Protein AF-A0A158PPC8-F1 (afdb_monomer_lite)

pLDDT: mean 80.68, std 22.58, range [24.94, 98.88]

Sequence (294 aa):
MIELVNRSTRTMQKLIIDDGMKRVILKPGRLKIYRTVKLKQLIFGVLSLVAIVFTLVNAVSLHILPSVKKYLLPNPQIGYFSSIPIVSFETSMARLTVVDIATRDLNNRTTISRRLMNADREEITISVVALIQPNDMTSEKLDTSKLKVDTSKLSAAVRTLVSPPFASASLSLNTQSTSNVLIIGLGGSQMNNFLHHFFPHMNITVIELEQTMHDIALKYFGLSEDSNQRVIVMDGLEYLKEAADRGEKFDAVYIDACPTAFPSSEETLCPIHGFLDDVTIANLLAVLRGTGRV

InterPro domains:
  IPR029063 S-adenosyl-L-methionine-dependent methyltransferase superfamily [G3DSA:3.40.50.150] (133-294)
  IPR029063 S-adenosyl-L-methionine-dependent methyltransferase superfamily [SSF53335] (176-266)

Foldseek 3Di:
DDDDDDDDDDDDDDDDDDDDDDDDDDDDDDPVVVVVVVVVVVVVVVVVVVVVVVVVVVVVVVPPDDPDPLQFFDDDDDDFKGKHWDDWDDDPAAIKTWMWMWGADPVRDIFIKIFIAGPVCRVGTQDIFGWDDDPDPHRVPDRPQPTHTPLLDDDPVLCVQQPPLPVLVLDDQPLADEWEEEEEACALVNNVSNCCVSNVRYQYEYEAQDPVRVVCSVNRSPDDDDRRHDYDHHDPLVCLVVCLVVQAEGSEYGFQCFGSHDDPPDDGDPPPCSCVDPVNVVSVVSRYDPSHDD

Organism: Anisakis simplex (NCBI:txid6269)

Secondary structure (DSSP, 8-state):
-----------------------------SHHHHHHHHHHHHHHHHHHHHHHHHHHHHHHHTS------TTPPP--SS-SEEEEEEEEEE-SS-EEEEEEEEEE-TTS-EEEEEEEEESS-TT-EEEEEEBPPPS---TTT--GGGPPB-TT---HHHHHHHHHHHHTTSS-S-TT--EEEEEE--TTSTTHHHHHHH-TTEEEEEEES-HHHHHHIIIII----SSSEEEEES-HHHHHHHHHHTT--EEEEEE----S---TTS---SS-GGGGSHHHHHHHHHHEEEEEE-

Structure (mmCIF, N/CA/C/O backbone):
data_AF-A0A158PPC8-F1
#
_entry.id   AF-A0A158PPC8-F1
#
loop_
_atom_site.group_PDB
_atom_site.id
_atom_site.type_symbol
_atom_site.label_atom_id
_atom_site.label_alt_id
_atom_site.label_comp_id
_atom_site.label_asym_id
_atom_site.label_entity_id
_atom_site.label_seq_id
_atom_site.pdbx_PDB_ins_code
_atom_site.Cartn_x
_atom_site.Cartn_y
_atom_site.Cartn_z
_atom_site.occupancy
_atom_site.B_iso_or_equiv
_atom_site.auth_seq_id
_atom_site.auth_comp_id
_atom_site.auth_asym_id
_atom_site.auth_atom_id
_atom_site.pdbx_PDB_model_num
ATOM 1 N N . MET A 1 1 ? -44.993 -0.759 -39.724 1.00 31.11 1 MET A N 1
ATOM 2 C CA . MET A 1 1 ? -45.015 -1.966 -40.577 1.00 31.11 1 MET A CA 1
ATOM 3 C C . MET A 1 1 ? -44.674 -1.513 -41.987 1.00 31.11 1 MET A C 1
ATOM 5 O O . MET A 1 1 ? -45.437 -0.685 -42.459 1.00 31.11 1 MET A O 1
ATOM 9 N N . ILE A 1 2 ? -43.584 -2.025 -42.594 1.00 28.84 2 ILE A N 1
ATOM 10 C CA . ILE A 1 2 ? -43.142 -1.777 -43.999 1.00 28.84 2 ILE A CA 1
ATOM 11 C C . ILE A 1 2 ? -42.669 -0.304 -44.212 1.00 28.84 2 ILE A C 1
ATOM 13 O O . ILE A 1 2 ? -43.372 0.630 -43.849 1.00 28.84 2 ILE A O 1
ATOM 17 N N . GLU A 1 3 ? -41.379 -0.007 -44.453 1.00 26.95 3 GLU A N 1
ATOM 18 C CA . GLU A 1 3 ? -40.555 -0.150 -45.689 1.00 26.95 3 GLU A CA 1
ATOM 19 C C . GLU A 1 3 ? -40.942 0.796 -46.853 1.00 26.95 3 GLU A C 1
ATOM 21 O O . GLU A 1 3 ? -42.125 1.006 -47.088 1.00 26.95 3 GLU A O 1
ATOM 26 N N . LEU A 1 4 ? -40.044 1.321 -47.712 1.00 27.81 4 LEU A N 1
ATOM 27 C CA . LEU A 1 4 ? -38.648 1.820 -47.605 1.00 27.81 4 LEU A CA 1
ATOM 28 C C . LEU A 1 4 ? -38.252 2.470 -48.977 1.00 27.81 4 LEU A C 1
ATOM 30 O O . LEU A 1 4 ? -38.755 2.057 -50.014 1.00 27.81 4 LEU A O 1
ATOM 34 N N . VAL A 1 5 ? -37.277 3.400 -48.993 1.00 31.02 5 VAL A N 1
ATOM 35 C CA . VAL A 1 5 ? -36.341 3.725 -50.122 1.00 31.02 5 VAL A CA 1
ATOM 36 C C . VAL A 1 5 ? -36.795 4.505 -51.401 1.00 31.02 5 VAL A C 1
ATOM 38 O O . VAL A 1 5 ? -37.477 4.002 -52.282 1.00 31.02 5 VAL A O 1
ATOM 41 N N . ASN A 1 6 ? -36.192 5.703 -51.559 1.00 32.03 6 ASN A N 1
ATOM 42 C CA . ASN A 1 6 ? -35.699 6.426 -52.767 1.00 32.03 6 ASN A CA 1
ATOM 43 C C . ASN A 1 6 ? -36.453 6.462 -54.124 1.00 32.03 6 ASN A C 1
ATOM 45 O O . ASN A 1 6 ? -36.522 5.459 -54.832 1.00 32.03 6 ASN A O 1
ATOM 49 N N . ARG A 1 7 ? -36.586 7.691 -54.675 1.00 32.50 7 ARG A N 1
ATOM 50 C CA . ARG A 1 7 ? -35.686 8.200 -55.756 1.00 32.50 7 ARG A CA 1
ATOM 51 C C . ARG A 1 7 ? -35.874 9.692 -56.099 1.00 32.50 7 ARG A C 1
ATOM 53 O O . ARG A 1 7 ? -36.988 10.189 -56.164 1.00 32.50 7 ARG A O 1
ATOM 60 N N . SER A 1 8 ? -34.768 10.367 -56.427 1.00 33.22 8 SER A N 1
ATOM 61 C CA . SER A 1 8 ? -34.689 11.713 -57.029 1.00 33.22 8 SER A CA 1
ATOM 62 C C . SER A 1 8 ? -33.301 11.878 -57.677 1.00 33.22 8 SER A C 1
ATOM 64 O O . SER A 1 8 ? -32.338 11.370 -57.112 1.00 33.22 8 SER A O 1
ATOM 66 N N . THR A 1 9 ? -33.090 12.503 -58.843 1.00 35.28 9 THR A N 1
ATOM 67 C CA . THR A 1 9 ? -33.993 12.907 -59.948 1.00 35.28 9 THR A CA 1
ATOM 68 C C . THR A 1 9 ? -33.217 12.847 -61.283 1.00 35.28 9 THR A C 1
ATOM 70 O O . THR A 1 9 ? -31.996 12.703 -61.292 1.00 35.28 9 THR A O 1
ATOM 73 N N . ARG A 1 10 ? -33.911 12.933 -62.431 1.00 36.72 10 ARG A N 1
ATOM 74 C CA . ARG A 1 10 ? -33.300 13.061 -63.773 1.00 36.72 10 ARG A CA 1
ATOM 75 C C . ARG A 1 10 ? -33.451 14.487 -64.305 1.00 36.72 10 ARG A C 1
ATOM 77 O O . ARG A 1 10 ? -34.536 15.041 -64.170 1.00 36.72 10 ARG A O 1
ATOM 84 N N . THR A 1 11 ? -32.487 14.933 -65.114 1.00 32.59 11 THR A N 1
ATOM 85 C CA . THR A 1 11 ? -32.725 15.940 -66.166 1.00 32.59 11 THR A CA 1
ATOM 86 C C . THR A 1 11 ? -32.027 15.515 -67.464 1.00 32.59 11 THR A C 1
ATOM 88 O O . THR A 1 11 ? -30.868 15.112 -67.440 1.00 32.59 11 THR A O 1
ATOM 91 N N . MET A 1 12 ? -32.734 15.586 -68.597 1.00 30.92 12 MET A N 1
ATOM 92 C CA . MET A 1 12 ? -32.184 15.453 -69.957 1.00 30.92 12 MET A CA 1
ATOM 93 C C . MET A 1 12 ? -32.275 16.799 -70.687 1.00 30.92 12 MET A C 1
ATOM 95 O O . MET A 1 12 ? -33.205 17.561 -70.434 1.00 30.92 12 MET A O 1
ATOM 99 N N . GLN A 1 13 ? -31.425 17.007 -71.696 1.00 32.41 13 GLN A N 1
ATOM 100 C CA . GLN A 1 13 ? -31.740 17.826 -72.878 1.00 32.41 13 GLN A CA 1
ATOM 101 C C . GLN A 1 13 ? -31.310 17.079 -74.161 1.00 32.41 13 GLN A C 1
ATOM 103 O O . GLN A 1 13 ? -30.501 16.153 -74.085 1.00 32.41 13 GLN A O 1
ATOM 108 N N . LYS A 1 14 ? -31.926 17.396 -75.316 1.00 30.50 14 LYS A N 1
ATOM 109 C CA . LYS A 1 14 ? -31.902 16.562 -76.542 1.00 30.50 14 LYS A CA 1
ATOM 110 C C . LYS A 1 14 ? -32.244 17.350 -77.829 1.00 30.50 14 LYS A C 1
ATOM 112 O O . LYS A 1 14 ? -33.259 18.036 -77.822 1.00 30.50 14 LYS A O 1
ATOM 117 N N . LEU A 1 15 ? -31.468 17.139 -78.911 1.00 24.94 15 LEU A N 1
ATOM 118 C CA . LEU A 1 15 ? -31.717 17.345 -80.374 1.00 24.94 15 LEU A CA 1
ATOM 119 C C . LEU A 1 15 ? -30.552 16.613 -81.145 1.00 24.94 15 LEU A C 1
ATOM 121 O O . LEU A 1 15 ? -29.535 16.380 -80.494 1.00 24.94 15 LEU A O 1
ATOM 125 N N . ILE A 1 16 ? -30.550 16.069 -82.388 1.00 30.80 16 ILE A N 1
ATOM 126 C CA . ILE A 1 16 ? -31.341 16.127 -83.659 1.00 30.80 16 ILE A CA 1
ATOM 127 C C . ILE A 1 16 ? -31.178 17.491 -84.401 1.00 30.80 16 ILE A C 1
ATOM 129 O O . ILE A 1 16 ? -31.110 18.493 -83.704 1.00 30.80 16 ILE A O 1
ATOM 133 N N . ILE A 1 17 ? -31.044 17.698 -85.731 1.00 31.16 17 ILE A N 1
ATOM 134 C CA . ILE A 1 17 ? -31.225 16.977 -87.035 1.00 31.16 17 ILE A CA 1
ATOM 135 C C . ILE A 1 17 ? -30.072 17.438 -88.005 1.00 31.16 17 ILE A C 1
ATOM 137 O O . ILE A 1 17 ? -29.492 18.485 -87.728 1.00 31.16 17 ILE A O 1
ATOM 141 N N . ASP A 1 18 ? -29.800 16.907 -89.215 1.00 32.66 18 ASP A N 1
ATOM 142 C CA . ASP A 1 18 ? -29.337 15.570 -89.684 1.00 32.66 18 ASP A CA 1
ATOM 143 C C . ASP A 1 18 ? -28.942 15.635 -91.208 1.00 32.66 18 ASP A C 1
ATOM 145 O O . ASP A 1 18 ? -29.143 16.681 -91.823 1.00 32.66 18 ASP A O 1
ATOM 149 N N . ASP A 1 19 ? -28.434 14.539 -91.810 1.00 32.72 19 ASP A N 1
ATOM 150 C CA . ASP A 1 19 ? -28.103 14.294 -93.257 1.00 32.72 19 ASP A CA 1
ATOM 151 C C . ASP A 1 19 ? -26.968 15.126 -93.955 1.00 32.72 19 ASP A C 1
ATOM 153 O O . ASP A 1 19 ? -26.672 16.263 -93.595 1.00 32.72 19 ASP A O 1
ATOM 157 N N . GLY A 1 20 ? -26.290 14.552 -94.977 1.00 30.38 20 GLY A N 1
ATOM 158 C CA . GLY A 1 20 ? -25.267 15.232 -95.814 1.00 30.38 20 GLY A CA 1
ATOM 159 C C . GLY A 1 20 ? -24.072 14.391 -96.341 1.00 30.38 20 GLY A C 1
ATOM 160 O O . GLY A 1 20 ? -22.957 14.465 -95.827 1.00 30.38 20 GLY A O 1
ATOM 161 N N . MET A 1 21 ? -24.255 13.624 -97.422 1.00 31.81 21 MET A N 1
ATOM 162 C CA . MET A 1 21 ? -23.284 12.674 -98.026 1.00 31.81 21 MET A CA 1
ATOM 163 C C . MET A 1 21 ? -21.985 13.260 -98.662 1.00 31.81 21 MET A C 1
ATOM 165 O O . MET A 1 21 ? -22.080 14.009 -99.635 1.00 31.81 21 MET A O 1
ATOM 169 N N . LYS A 1 22 ? -20.780 12.754 -98.284 1.00 32.09 22 LYS A N 1
ATOM 170 C CA . LYS A 1 22 ? -19.661 12.317 -99.196 1.00 32.09 22 LYS A CA 1
ATOM 171 C C . LYS A 1 22 ? -18.401 11.767 -98.476 1.00 32.09 22 LYS A C 1
ATOM 173 O O . LYS A 1 22 ? -18.147 12.072 -97.319 1.00 32.09 22 LYS A O 1
ATOM 178 N N . ARG A 1 23 ? -17.591 10.948 -99.179 1.00 38.28 23 ARG A N 1
ATOM 179 C CA . ARG A 1 23 ? -16.290 10.383 -98.720 1.00 38.28 23 ARG A CA 1
ATOM 180 C C . ARG A 1 23 ? -15.094 11.090 -99.379 1.00 38.28 23 ARG A C 1
ATOM 182 O O . ARG A 1 23 ? -15.204 11.420 -100.550 1.00 38.28 23 ARG A O 1
ATOM 189 N N . VAL A 1 24 ? -13.935 11.114 -98.706 1.00 30.61 24 VAL A N 1
ATOM 190 C CA . VAL A 1 24 ? -12.607 10.627 -99.182 1.00 30.61 24 VAL A CA 1
ATOM 191 C C . VAL A 1 24 ? -11.730 10.362 -97.939 1.00 30.61 24 VAL A C 1
ATOM 193 O O . VAL A 1 24 ? -11.917 10.998 -96.905 1.00 30.61 24 VAL A O 1
ATOM 196 N N . ILE A 1 25 ? -10.802 9.399 -98.005 1.00 44.22 25 ILE A N 1
ATOM 197 C CA . ILE A 1 25 ? -9.901 9.027 -96.896 1.00 44.22 25 ILE A CA 1
ATOM 198 C C . ILE A 1 25 ? -8.489 9.565 -97.153 1.00 44.22 25 ILE A C 1
ATOM 200 O O . ILE A 1 25 ? -7.906 9.263 -98.189 1.00 44.22 25 ILE A O 1
ATOM 204 N N . LEU A 1 26 ? -7.888 10.221 -96.155 1.00 30.58 26 LEU A N 1
ATOM 205 C CA . LEU A 1 26 ? -6.433 10.374 -96.033 1.00 30.58 26 LEU A CA 1
ATOM 206 C C . LEU A 1 26 ? -5.998 10.018 -94.602 1.00 30.58 26 LEU A C 1
ATOM 208 O O . LEU A 1 26 ? -6.481 10.603 -93.635 1.00 30.58 26 LEU A O 1
ATOM 212 N N . LYS A 1 27 ? -5.081 9.051 -94.458 1.00 45.50 27 LYS A N 1
ATOM 213 C CA . LYS A 1 27 ? -4.484 8.650 -93.169 1.00 45.50 27 LYS A CA 1
ATOM 214 C C . LYS A 1 27 ? -2.997 9.023 -93.107 1.00 45.50 27 LYS A C 1
ATOM 216 O O . LYS A 1 27 ? -2.193 8.341 -93.738 1.00 45.50 27 LYS A O 1
ATOM 221 N N . PRO A 1 28 ? -2.605 9.958 -92.228 1.00 43.69 28 PRO A N 1
ATOM 222 C CA . PRO A 1 28 ? -1.268 10.004 -91.642 1.00 43.69 28 PRO A CA 1
ATOM 223 C C . PRO A 1 28 ? -1.341 9.533 -90.180 1.00 43.69 28 PRO A C 1
ATOM 225 O O . PRO A 1 28 ? -1.912 10.199 -89.320 1.00 43.69 28 PRO A O 1
ATOM 228 N N . GLY A 1 29 ? -0.785 8.355 -89.889 1.00 50.47 29 GLY A N 1
ATOM 229 C CA . GLY A 1 29 ? -0.774 7.772 -88.541 1.00 50.47 29 GLY A CA 1
ATOM 230 C C . GLY A 1 29 ? 0.606 7.760 -87.868 1.00 50.47 29 GLY A C 1
ATOM 231 O O . GLY A 1 29 ? 1.552 8.415 -88.294 1.00 50.47 29 GLY A O 1
ATOM 232 N N . ARG A 1 30 ? 0.725 6.912 -86.838 1.00 45.09 30 ARG A N 1
ATOM 233 C CA . ARG A 1 30 ? 1.969 6.442 -86.185 1.00 45.09 30 ARG A CA 1
ATOM 234 C C . ARG A 1 30 ? 2.764 7.443 -85.326 1.00 45.09 30 ARG A C 1
ATOM 236 O O . ARG A 1 30 ? 3.089 7.078 -84.198 1.00 45.09 30 ARG A O 1
ATOM 243 N N . LEU A 1 31 ? 3.052 8.673 -85.767 1.00 40.44 31 LEU A N 1
ATOM 244 C CA . LEU A 1 31 ? 4.088 9.496 -85.102 1.00 40.44 31 LEU A CA 1
ATOM 245 C C . LEU A 1 31 ? 3.770 9.887 -83.640 1.00 40.44 31 LEU A C 1
ATOM 247 O O . LEU A 1 31 ? 4.646 9.809 -82.779 1.00 40.44 31 LEU A O 1
ATOM 251 N N . LYS A 1 32 ? 2.515 10.253 -83.326 1.00 41.56 32 LYS A N 1
ATOM 252 C CA . LYS A 1 32 ? 2.103 10.613 -81.949 1.00 41.56 32 LYS A CA 1
ATOM 253 C C . LYS A 1 32 ? 2.184 9.422 -80.982 1.00 41.56 32 LYS A C 1
ATOM 255 O O . LYS A 1 32 ? 2.698 9.568 -79.879 1.00 41.56 32 LYS A O 1
ATOM 260 N N . ILE A 1 33 ? 1.724 8.244 -81.415 1.00 45.56 33 ILE A N 1
ATOM 261 C CA . ILE A 1 33 ? 1.587 7.039 -80.574 1.00 45.56 33 ILE A CA 1
ATOM 262 C C . ILE A 1 33 ? 2.958 6.530 -80.103 1.00 45.56 33 ILE A C 1
ATOM 264 O O . ILE A 1 33 ? 3.122 6.183 -78.934 1.00 45.56 33 ILE A O 1
ATOM 268 N N . TYR A 1 34 ? 3.963 6.540 -80.985 1.00 38.97 34 TYR A N 1
ATOM 269 C CA . TYR A 1 34 ? 5.303 6.027 -80.671 1.00 38.97 34 TYR A CA 1
ATOM 270 C C . TYR A 1 34 ? 6.002 6.827 -79.554 1.00 38.97 34 TYR A C 1
ATOM 272 O O . TYR A 1 34 ? 6.708 6.252 -78.724 1.00 38.97 34 TYR A O 1
ATOM 280 N N . ARG A 1 35 ? 5.749 8.146 -79.474 1.00 47.25 35 ARG A N 1
ATOM 281 C CA . ARG A 1 35 ? 6.211 8.995 -78.360 1.00 47.25 35 ARG A CA 1
ATOM 282 C C . ARG A 1 35 ? 5.528 8.626 -77.038 1.00 47.25 35 ARG A C 1
ATOM 284 O O . ARG A 1 35 ? 6.214 8.509 -76.026 1.00 47.25 35 ARG A O 1
ATOM 291 N N . THR A 1 36 ? 4.213 8.397 -77.038 1.00 51.97 36 THR A N 1
ATOM 292 C CA . THR A 1 36 ? 3.462 8.060 -75.815 1.00 51.97 36 THR A CA 1
ATOM 293 C C . THR A 1 36 ? 3.856 6.698 -75.239 1.00 51.97 36 THR A C 1
ATOM 295 O O . THR A 1 36 ? 3.950 6.560 -74.020 1.00 51.97 36 THR A O 1
ATOM 298 N N . VAL A 1 37 ? 4.124 5.700 -76.092 1.00 57.25 37 VAL A N 1
ATOM 299 C CA . VAL A 1 37 ? 4.572 4.365 -75.652 1.00 57.25 37 VAL A CA 1
ATOM 300 C C . VAL A 1 37 ? 5.951 4.439 -74.993 1.00 57.25 37 VAL A C 1
ATOM 302 O O . VAL A 1 37 ? 6.095 3.974 -73.862 1.00 57.25 37 VAL A O 1
ATOM 305 N N . LYS A 1 38 ? 6.932 5.101 -75.629 1.00 60.91 38 LYS A N 1
ATOM 306 C CA . LYS A 1 38 ? 8.265 5.295 -75.030 1.00 60.91 38 LYS A CA 1
ATOM 307 C C . LYS A 1 38 ? 8.207 6.034 -73.690 1.00 60.91 38 LYS A C 1
ATOM 309 O O . LYS A 1 38 ? 8.909 5.646 -72.763 1.00 60.91 38 LYS A O 1
ATOM 314 N N . LEU A 1 39 ? 7.355 7.055 -73.561 1.00 62.25 39 LEU A N 1
ATOM 315 C CA . LEU A 1 39 ? 7.207 7.790 -72.301 1.00 62.25 39 LEU A CA 1
ATOM 316 C C . LEU A 1 39 ? 6.619 6.911 -71.182 1.00 62.25 39 LEU A C 1
ATOM 318 O O . LEU A 1 39 ? 7.135 6.929 -70.069 1.00 62.25 39 LEU A O 1
ATOM 322 N N . LYS A 1 40 ? 5.596 6.090 -71.471 1.00 59.25 40 LYS A N 1
ATOM 323 C CA . LYS A 1 40 ? 5.044 5.143 -70.484 1.00 59.25 40 LYS A CA 1
ATOM 324 C C . LYS A 1 40 ? 6.060 4.080 -70.053 1.00 59.25 40 LYS A C 1
ATOM 326 O O . LYS A 1 40 ? 6.131 3.774 -68.868 1.00 59.25 40 LYS A O 1
ATOM 331 N N . GLN A 1 41 ? 6.857 3.554 -70.986 1.00 63.56 41 GLN A N 1
ATOM 332 C CA . GLN A 1 41 ? 7.928 2.598 -70.678 1.00 63.56 41 GLN A CA 1
ATOM 333 C C . GLN A 1 41 ? 9.020 3.223 -69.798 1.00 63.56 41 GLN A C 1
ATOM 335 O O . GLN A 1 41 ? 9.457 2.595 -68.837 1.00 63.56 41 GLN A O 1
ATOM 340 N N . LEU A 1 42 ? 9.409 4.475 -70.071 1.00 68.38 42 LEU A N 1
ATOM 341 C CA . LEU A 1 42 ? 10.385 5.205 -69.258 1.00 68.38 42 LEU A CA 1
ATOM 342 C C . LEU A 1 42 ? 9.876 5.444 -67.825 1.00 68.38 42 LEU A C 1
ATOM 344 O O . LEU A 1 42 ? 10.607 5.197 -66.872 1.00 68.38 42 LEU A O 1
ATOM 348 N N . ILE A 1 43 ? 8.612 5.858 -67.668 1.00 67.88 43 ILE A N 1
ATOM 349 C CA . ILE A 1 43 ? 7.980 6.065 -66.352 1.00 67.88 43 ILE A CA 1
ATOM 350 C C . ILE A 1 43 ? 7.928 4.755 -65.551 1.00 67.88 43 ILE A C 1
ATOM 352 O O . ILE A 1 43 ? 8.277 4.756 -64.373 1.00 67.88 43 ILE A O 1
ATOM 356 N N . PHE A 1 44 ? 7.557 3.634 -66.183 1.00 69.31 44 PHE A N 1
ATOM 357 C CA . PHE A 1 44 ? 7.581 2.322 -65.526 1.00 69.31 44 PHE A CA 1
ATOM 358 C C . PHE A 1 44 ? 8.995 1.926 -65.082 1.00 69.31 44 PHE A C 1
ATOM 360 O O . PHE A 1 44 ? 9.173 1.520 -63.939 1.00 69.31 44 PHE A O 1
ATOM 367 N N . GLY A 1 45 ? 10.006 2.109 -65.940 1.00 72.75 45 GLY A N 1
ATOM 368 C CA . GLY A 1 45 ? 11.401 1.822 -65.596 1.00 72.75 45 GLY A CA 1
ATOM 369 C C . GLY A 1 45 ? 11.908 2.635 -64.399 1.00 72.75 45 GLY A C 1
ATOM 370 O O . GLY A 1 45 ? 12.534 2.074 -63.503 1.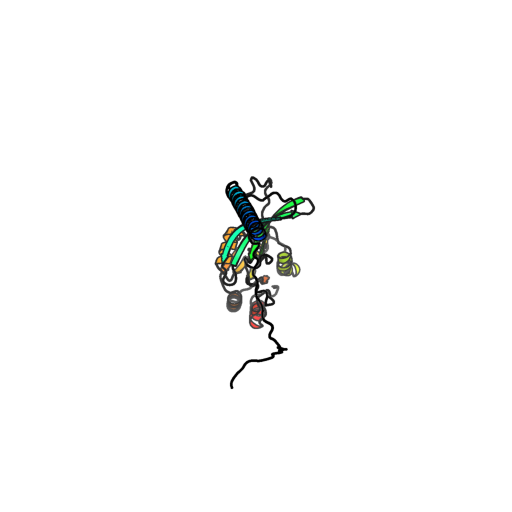00 72.75 45 GLY A O 1
ATOM 371 N N . VAL A 1 46 ? 11.585 3.933 -64.338 1.00 72.06 46 VAL A N 1
ATOM 372 C CA . VAL A 1 46 ? 11.951 4.801 -63.204 1.00 72.06 46 VAL A CA 1
ATOM 373 C C . VAL A 1 46 ? 11.237 4.373 -61.917 1.00 72.06 46 VAL A C 1
ATOM 375 O O . VAL A 1 46 ? 11.888 4.257 -60.882 1.00 72.06 46 VAL A O 1
ATOM 378 N N . LEU A 1 47 ? 9.932 4.081 -61.967 1.00 68.56 47 LEU A N 1
ATOM 379 C CA . LEU A 1 47 ? 9.177 3.619 -60.793 1.00 68.56 47 LEU A CA 1
ATOM 380 C C . LEU A 1 47 ? 9.694 2.274 -60.262 1.00 68.56 47 LEU A C 1
ATOM 382 O O . LEU A 1 47 ? 9.868 2.124 -59.053 1.00 68.56 47 LEU A O 1
ATOM 386 N N . SER A 1 48 ? 10.004 1.319 -61.146 1.00 70.69 48 SER A N 1
ATOM 387 C CA . SER A 1 48 ? 10.624 0.048 -60.755 1.00 70.69 48 SER A CA 1
ATOM 388 C C . SER A 1 48 ? 12.007 0.246 -60.130 1.00 70.69 48 SER A C 1
ATOM 390 O O . SER A 1 48 ? 12.309 -0.395 -59.126 1.00 70.69 48 SER A O 1
ATOM 392 N N . LEU A 1 49 ? 12.832 1.153 -60.665 1.00 72.56 49 LEU A N 1
ATOM 393 C CA . LEU A 1 49 ? 14.155 1.444 -60.107 1.00 72.56 49 LEU A CA 1
ATOM 394 C C . LEU A 1 49 ? 14.059 2.069 -58.705 1.00 72.56 49 LEU A C 1
ATOM 396 O O . LEU A 1 49 ? 14.776 1.646 -57.801 1.00 72.56 49 LEU A O 1
ATOM 400 N N . VAL A 1 50 ? 13.141 3.021 -58.500 1.00 71.06 50 VAL A N 1
ATOM 401 C CA . VAL A 1 50 ? 12.885 3.634 -57.183 1.00 71.06 50 VAL A CA 1
ATOM 402 C C . VAL A 1 50 ? 12.407 2.590 -56.171 1.00 71.06 50 VAL A C 1
ATOM 404 O O . VAL A 1 50 ? 12.911 2.565 -55.051 1.00 71.06 50 VAL A O 1
ATOM 407 N N . ALA A 1 51 ? 11.502 1.687 -56.563 1.00 67.00 51 ALA A N 1
ATOM 408 C CA . ALA A 1 51 ? 11.043 0.602 -55.696 1.00 67.00 51 ALA A CA 1
ATOM 409 C C . ALA A 1 51 ? 12.189 -0.346 -55.288 1.00 67.00 51 ALA A C 1
ATOM 411 O O . ALA A 1 51 ? 12.322 -0.663 -54.108 1.00 67.00 51 ALA A O 1
ATOM 412 N N . ILE A 1 52 ? 13.053 -0.733 -56.236 1.00 74.75 52 ILE A N 1
ATOM 413 C CA . ILE A 1 52 ? 14.218 -1.600 -55.985 1.00 74.75 52 ILE A CA 1
ATOM 414 C C . ILE A 1 52 ? 15.208 -0.935 -55.017 1.00 74.75 52 ILE A C 1
ATOM 416 O O . ILE A 1 52 ? 15.640 -1.570 -54.052 1.00 74.75 52 ILE A O 1
ATOM 420 N N . VAL A 1 53 ? 15.525 0.350 -55.223 1.00 72.00 53 VAL A N 1
ATOM 421 C CA . VAL A 1 53 ? 16.387 1.121 -54.308 1.00 72.00 53 VAL A CA 1
ATOM 422 C C . VAL A 1 53 ? 15.758 1.213 -52.916 1.00 72.00 53 VAL A C 1
ATOM 424 O O . VAL A 1 53 ? 16.450 0.991 -51.925 1.00 72.00 53 VAL A O 1
ATOM 427 N N . PHE A 1 54 ? 14.448 1.458 -52.819 1.00 66.25 54 PHE A N 1
ATOM 428 C CA . PHE A 1 54 ? 13.752 1.529 -51.534 1.00 66.25 54 PHE A CA 1
ATOM 429 C C . PHE A 1 54 ? 13.772 0.186 -50.786 1.00 66.25 54 PHE A C 1
ATOM 431 O O . PHE A 1 54 ? 14.032 0.163 -49.583 1.00 66.25 54 PHE A O 1
ATOM 438 N N . THR A 1 55 ? 13.585 -0.949 -51.470 1.00 62.81 55 THR A N 1
ATOM 439 C CA . THR A 1 55 ? 13.737 -2.272 -50.835 1.00 62.81 55 THR A CA 1
ATOM 440 C C . THR A 1 55 ? 15.177 -2.576 -50.424 1.00 62.81 55 THR A C 1
ATOM 442 O O . THR A 1 55 ? 15.379 -3.127 -49.346 1.00 62.81 55 THR A O 1
ATOM 445 N N . LEU A 1 56 ? 16.181 -2.182 -51.217 1.00 66.88 56 LEU A N 1
ATOM 446 C CA . LEU A 1 56 ? 17.594 -2.393 -50.878 1.00 66.88 56 LEU A CA 1
ATOM 447 C C . LEU A 1 56 ? 18.029 -1.576 -49.655 1.00 66.88 56 LEU A C 1
ATOM 449 O O . LEU A 1 56 ? 18.687 -2.120 -48.774 1.00 66.88 56 LEU A O 1
ATOM 453 N N . VAL A 1 57 ? 17.624 -0.304 -49.562 1.00 60.53 57 VAL A N 1
ATOM 454 C CA . VAL A 1 57 ? 17.917 0.543 -48.392 1.00 60.53 57 VAL A CA 1
ATOM 455 C C . VAL A 1 57 ? 17.306 -0.059 -47.124 1.00 60.53 57 VAL A C 1
ATOM 457 O O . VAL A 1 57 ? 18.020 -0.259 -46.143 1.00 60.53 57 VAL A O 1
ATOM 460 N N . ASN A 1 58 ? 16.023 -0.438 -47.158 1.00 53.81 58 ASN A N 1
ATOM 461 C CA . ASN A 1 58 ? 15.361 -1.051 -46.002 1.00 53.81 58 ASN A CA 1
ATOM 462 C C . ASN A 1 58 ? 15.954 -2.427 -45.630 1.00 53.81 58 ASN A C 1
ATOM 464 O O . ASN A 1 58 ? 16.069 -2.736 -44.446 1.00 53.81 58 ASN A O 1
ATOM 468 N N . ALA A 1 59 ? 16.380 -3.235 -46.609 1.00 58.28 59 ALA A N 1
ATOM 469 C CA . ALA A 1 59 ? 17.034 -4.521 -46.353 1.00 58.28 59 ALA A CA 1
ATOM 470 C C . ALA A 1 59 ? 18.407 -4.360 -45.674 1.00 58.28 59 ALA A C 1
ATOM 472 O O . ALA A 1 59 ? 18.720 -5.105 -44.748 1.00 58.28 59 ALA A O 1
ATOM 473 N N . VAL A 1 60 ? 19.205 -3.362 -46.075 1.00 54.66 60 VAL A N 1
ATOM 474 C CA . VAL A 1 60 ? 20.486 -3.048 -45.414 1.00 54.66 60 VAL A CA 1
ATOM 475 C C . VAL A 1 60 ? 20.256 -2.538 -43.987 1.00 54.66 60 VAL A C 1
ATOM 477 O O . VAL A 1 60 ? 20.943 -2.980 -43.065 1.00 54.66 60 VAL A O 1
ATOM 480 N N . SER A 1 61 ? 19.245 -1.690 -43.764 1.00 50.00 61 SER A N 1
ATOM 481 C CA . SER A 1 61 ? 18.857 -1.249 -42.414 1.00 50.00 61 SER A CA 1
ATOM 482 C C . SER A 1 61 ? 18.414 -2.396 -41.494 1.00 50.00 61 SER A C 1
ATOM 484 O O . SER A 1 61 ? 18.582 -2.288 -40.282 1.00 50.00 61 SER A O 1
ATOM 486 N N . LEU A 1 62 ? 17.909 -3.510 -42.036 1.00 42.75 62 LEU A N 1
ATOM 487 C CA . LEU A 1 62 ? 17.486 -4.678 -41.251 1.00 42.75 62 LEU A CA 1
ATOM 488 C C . LEU A 1 62 ? 18.638 -5.597 -40.799 1.00 42.75 62 LEU A C 1
ATOM 490 O O . LEU A 1 62 ? 18.406 -6.525 -40.022 1.00 42.75 62 LEU A O 1
ATOM 494 N N . HIS A 1 63 ? 19.865 -5.384 -41.287 1.00 48.38 63 HIS A N 1
ATOM 495 C CA . HIS A 1 63 ? 21.024 -6.246 -41.003 1.00 48.38 63 HIS A CA 1
ATOM 496 C C . HIS A 1 63 ? 22.213 -5.522 -40.351 1.00 48.38 63 HIS A C 1
ATOM 498 O O . HIS A 1 63 ? 23.247 -6.142 -40.112 1.00 48.38 63 HIS A O 1
ATOM 504 N N . ILE A 1 64 ? 22.055 -4.246 -39.976 1.00 46.56 64 ILE A N 1
ATOM 505 C CA . ILE A 1 64 ? 23.006 -3.520 -39.113 1.00 46.56 64 ILE A CA 1
ATOM 506 C C . ILE A 1 64 ? 22.282 -2.957 -37.878 1.00 46.56 64 ILE A C 1
ATOM 508 O O . ILE A 1 64 ? 22.371 -1.777 -37.547 1.00 46.56 64 ILE A O 1
ATOM 512 N N . LEU A 1 65 ? 21.570 -3.835 -37.169 1.00 42.97 65 LEU A N 1
ATOM 513 C CA . LEU A 1 65 ? 21.226 -3.621 -35.765 1.00 42.97 65 LEU A CA 1
ATOM 514 C C . LEU A 1 65 ? 22.194 -4.452 -34.908 1.00 42.97 65 LEU A C 1
ATOM 516 O O . LEU A 1 65 ? 22.124 -5.684 -34.955 1.00 42.97 65 LEU A O 1
ATOM 520 N N . PRO A 1 66 ? 23.110 -3.835 -34.133 1.00 42.81 66 PRO A N 1
ATOM 521 C CA . PRO A 1 66 ? 23.874 -4.579 -33.141 1.00 42.81 66 PRO A CA 1
ATOM 522 C C . PRO A 1 66 ? 22.906 -5.168 -32.109 1.00 42.81 66 PRO A C 1
ATOM 524 O O . PRO A 1 66 ? 21.889 -4.554 -31.790 1.00 42.81 66 PRO A O 1
ATOM 527 N N . SER A 1 67 ? 23.218 -6.349 -31.569 1.00 48.72 67 SER A N 1
ATOM 528 C CA . SER A 1 67 ? 22.364 -7.005 -30.571 1.00 48.72 67 SER A CA 1
ATOM 529 C C . SER A 1 67 ? 22.341 -6.191 -29.272 1.00 48.72 67 SER A C 1
ATOM 531 O O . SER A 1 67 ? 23.233 -6.301 -28.427 1.00 48.72 67 SER A O 1
ATOM 533 N N . VAL A 1 68 ? 21.343 -5.311 -29.147 1.00 46.00 68 VAL A N 1
ATOM 534 C CA . VAL A 1 68 ? 21.185 -4.408 -28.006 1.00 46.00 68 VAL A CA 1
ATOM 535 C C . VAL A 1 68 ? 20.906 -5.248 -26.764 1.00 46.00 68 VAL A C 1
ATOM 537 O O . VAL A 1 68 ? 19.863 -5.895 -26.657 1.00 46.00 68 VAL A O 1
ATOM 540 N N . LYS A 1 69 ? 21.831 -5.227 -25.796 1.00 44.06 69 LYS A N 1
ATOM 541 C CA . LYS A 1 69 ? 21.588 -5.798 -24.465 1.00 44.06 69 LYS A CA 1
ATOM 542 C C . LYS A 1 69 ? 20.325 -5.144 -23.901 1.00 44.06 69 LYS A C 1
ATOM 544 O O . LYS A 1 69 ? 20.298 -3.929 -23.727 1.00 44.06 69 LYS A O 1
ATOM 549 N N . LYS A 1 70 ? 19.302 -5.955 -23.614 1.00 50.16 70 LYS A N 1
ATOM 550 C CA . LYS A 1 70 ? 17.892 -5.567 -23.383 1.00 50.16 70 LYS A CA 1
ATOM 551 C C . LYS A 1 70 ? 17.619 -4.686 -22.138 1.00 50.16 70 LYS A C 1
ATOM 553 O O . LYS A 1 70 ? 16.473 -4.554 -21.733 1.00 50.16 70 LYS A O 1
ATOM 558 N N . TYR A 1 71 ? 18.663 -4.124 -21.525 1.00 46.44 71 TYR A N 1
ATOM 559 C CA . TYR A 1 71 ? 18.663 -3.479 -20.207 1.00 46.44 71 TYR A CA 1
ATOM 560 C C . TYR A 1 71 ? 19.603 -2.255 -20.132 1.00 46.44 71 TYR A C 1
ATOM 562 O O . TYR A 1 71 ? 20.074 -1.907 -19.055 1.00 46.44 71 TYR A O 1
ATOM 570 N N . LEU A 1 72 ? 19.933 -1.621 -21.265 1.00 46.38 72 LEU A N 1
ATOM 571 C CA . LEU A 1 72 ? 20.760 -0.406 -21.302 1.00 46.38 72 LEU A CA 1
ATOM 572 C C . LEU A 1 72 ? 19.884 0.840 -21.474 1.00 46.38 72 LEU A C 1
ATOM 574 O O . LEU A 1 72 ? 19.179 0.968 -22.474 1.00 46.38 72 LEU A O 1
ATOM 578 N N . LEU A 1 73 ? 19.966 1.776 -20.524 1.00 48.97 73 LEU A N 1
ATOM 579 C CA . LEU A 1 73 ? 19.307 3.083 -20.619 1.00 48.97 73 LEU A CA 1
ATOM 580 C C . LEU A 1 73 ? 19.979 3.926 -21.729 1.00 48.97 73 LEU A C 1
ATOM 582 O O . LEU A 1 73 ? 21.190 4.167 -21.641 1.00 48.97 73 LEU A O 1
ATOM 586 N N . PRO A 1 74 ? 19.245 4.378 -22.767 1.00 46.78 74 PRO A N 1
ATOM 587 C CA . PRO A 1 74 ? 19.809 5.198 -23.838 1.00 46.78 74 PRO A CA 1
ATOM 588 C C . PRO A 1 74 ? 20.172 6.605 -23.339 1.00 46.78 74 PRO A C 1
ATOM 590 O O . PRO A 1 74 ? 19.564 7.127 -22.411 1.00 46.78 74 PRO A O 1
ATOM 593 N N . ASN A 1 75 ? 21.171 7.233 -23.965 1.00 44.69 75 ASN A N 1
ATOM 594 C CA . ASN A 1 75 ? 21.667 8.558 -23.579 1.00 44.69 75 ASN A CA 1
ATOM 595 C C . ASN A 1 75 ? 20.681 9.674 -24.009 1.00 44.69 75 ASN A C 1
ATOM 597 O O . ASN A 1 75 ? 20.520 9.883 -25.215 1.00 44.69 75 ASN A O 1
ATOM 601 N N . PRO A 1 76 ? 20.029 10.401 -23.079 1.00 50.62 76 PRO A N 1
ATOM 602 C CA . PRO A 1 76 ? 18.929 11.296 -23.417 1.00 50.62 76 PRO A CA 1
ATOM 603 C C . PRO A 1 76 ? 19.406 12.700 -23.813 1.00 50.62 76 PRO A C 1
ATOM 605 O O . PRO A 1 76 ? 19.590 13.581 -22.971 1.00 50.62 76 PRO A O 1
ATOM 608 N N . GLN A 1 77 ? 19.523 12.941 -25.117 1.00 42.31 77 GLN A N 1
ATOM 609 C CA . GLN A 1 77 ? 19.410 14.287 -25.684 1.00 42.31 77 GLN A CA 1
ATOM 610 C C . GLN A 1 77 ? 17.970 14.462 -26.181 1.00 42.31 77 GLN A C 1
ATOM 612 O O . GLN A 1 77 ? 17.555 13.763 -27.099 1.00 42.31 77 GLN A O 1
ATOM 617 N N . ILE A 1 78 ? 17.222 15.386 -25.563 1.00 40.38 78 ILE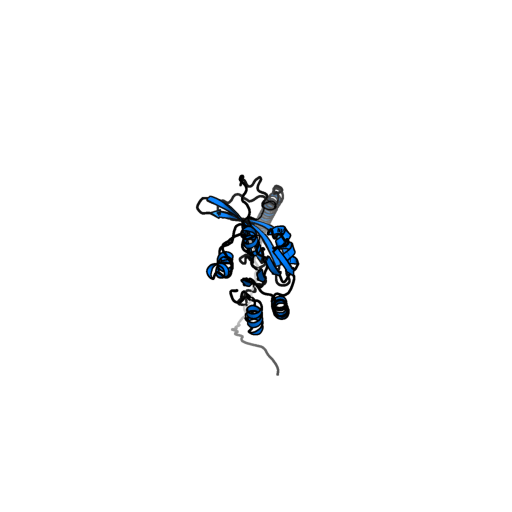 A N 1
ATOM 618 C CA . ILE A 1 78 ? 15.767 15.592 -25.736 1.00 40.38 78 ILE A CA 1
ATOM 619 C C . ILE A 1 78 ? 14.924 14.416 -25.187 1.00 40.38 78 ILE A C 1
ATOM 621 O O . ILE A 1 78 ? 14.424 13.576 -25.927 1.00 40.38 78 ILE A O 1
ATOM 625 N N . GLY A 1 79 ? 14.726 14.391 -23.862 1.00 46.59 79 GLY A N 1
ATOM 626 C CA . GLY A 1 79 ? 13.810 13.464 -23.175 1.00 46.59 79 GLY A CA 1
ATOM 627 C C . GLY A 1 79 ? 14.299 13.088 -21.774 1.00 46.59 79 GLY A C 1
ATOM 628 O O . GLY A 1 79 ? 15.078 12.160 -21.622 1.00 46.59 79 GLY A O 1
ATOM 629 N N . TYR A 1 80 ? 13.872 13.807 -20.731 1.00 63.28 80 TYR A N 1
ATOM 630 C CA . TYR A 1 80 ? 14.477 13.739 -19.382 1.00 63.28 80 TYR A CA 1
ATOM 631 C C . TYR A 1 80 ? 14.106 12.497 -18.533 1.00 63.28 80 TYR A C 1
ATOM 633 O O . TYR A 1 80 ? 14.268 12.508 -17.309 1.00 63.28 80 TYR A O 1
ATOM 641 N N . PHE A 1 81 ? 13.643 11.412 -19.159 1.00 74.38 81 PHE A N 1
ATOM 642 C CA . PHE A 1 81 ? 13.407 10.127 -18.498 1.00 74.38 81 PHE A CA 1
ATOM 643 C C . PHE A 1 81 ? 13.716 8.933 -19.413 1.00 74.38 81 PHE A C 1
ATOM 645 O O . PHE A 1 81 ? 13.827 9.061 -20.630 1.00 74.38 81 PHE A O 1
ATOM 652 N N . SER A 1 82 ? 13.878 7.754 -18.820 1.00 82.88 82 SER A N 1
ATOM 653 C CA . SER A 1 82 ? 14.058 6.480 -19.521 1.00 82.88 82 SER A CA 1
ATOM 654 C C . SER A 1 82 ? 13.426 5.355 -18.706 1.00 82.88 82 SER A C 1
ATOM 656 O O . SER A 1 82 ? 13.599 5.306 -17.488 1.00 82.88 82 SER A O 1
ATOM 658 N N . SER A 1 83 ? 12.687 4.469 -19.371 1.00 87.56 83 SER A N 1
ATOM 659 C CA . SER A 1 83 ? 11.913 3.390 -18.752 1.00 87.56 83 SER A CA 1
ATOM 660 C C . SER A 1 83 ? 12.407 2.002 -19.176 1.00 87.56 83 SER A C 1
ATOM 662 O O . SER A 1 83 ? 12.834 1.799 -20.312 1.00 87.56 83 SER A O 1
ATOM 664 N N . ILE A 1 84 ? 12.331 1.036 -18.258 1.00 89.12 84 ILE A N 1
ATOM 665 C CA . ILE A 1 84 ? 12.600 -0.387 -18.493 1.00 89.12 84 ILE A CA 1
ATOM 666 C C . ILE A 1 84 ? 11.423 -1.198 -17.919 1.00 89.12 84 ILE A C 1
ATOM 668 O O . ILE A 1 84 ? 11.273 -1.252 -16.696 1.00 89.12 84 ILE A O 1
ATOM 672 N N . PRO A 1 85 ? 10.579 -1.836 -18.753 1.00 92.12 85 PRO A N 1
ATOM 673 C CA . PRO A 1 85 ? 9.571 -2.775 -18.271 1.00 92.12 85 PRO A CA 1
ATOM 674 C C . PRO A 1 85 ? 10.239 -4.070 -17.786 1.00 92.12 85 PRO A C 1
ATOM 676 O O . PRO A 1 85 ? 11.100 -4.632 -18.466 1.00 92.12 85 PRO A O 1
ATOM 679 N N . ILE A 1 86 ? 9.833 -4.548 -16.610 1.00 93.81 86 ILE A N 1
ATOM 680 C CA . ILE A 1 86 ? 10.398 -5.732 -15.944 1.00 93.81 86 ILE A CA 1
ATOM 681 C C . ILE A 1 86 ? 9.515 -6.960 -16.177 1.00 93.81 86 ILE A C 1
ATOM 683 O O . ILE A 1 86 ? 10.006 -8.027 -16.544 1.00 93.81 86 ILE A O 1
ATOM 687 N N . VAL A 1 87 ? 8.211 -6.814 -15.937 1.00 95.81 87 VAL A N 1
ATOM 688 C CA . VAL A 1 87 ? 7.205 -7.875 -16.066 1.00 95.81 87 VAL A CA 1
ATOM 689 C C . VAL A 1 87 ? 5.823 -7.253 -16.263 1.00 95.81 87 VAL A C 1
ATOM 691 O O . VAL A 1 87 ? 5.530 -6.217 -15.668 1.00 95.81 87 VAL A O 1
ATOM 694 N N . SER A 1 88 ? 4.980 -7.903 -17.063 1.00 97.00 88 SER A N 1
ATOM 695 C CA . SER A 1 88 ? 3.540 -7.638 -17.137 1.00 97.00 88 SER A CA 1
ATOM 696 C C . SER A 1 88 ? 2.776 -8.841 -16.591 1.00 97.00 88 SER A C 1
ATOM 698 O O . SER A 1 88 ? 3.247 -9.973 -16.720 1.00 97.00 88 SER A O 1
ATOM 700 N N . PHE A 1 89 ? 1.623 -8.598 -15.979 1.00 96.88 89 PHE A N 1
ATOM 701 C CA . PHE A 1 89 ? 0.759 -9.616 -15.385 1.00 96.88 89 PHE A CA 1
ATOM 702 C C . PHE A 1 89 ? -0.705 -9.170 -15.437 1.00 96.88 89 PHE A C 1
ATOM 704 O O . PHE A 1 89 ? -0.989 -7.980 -15.566 1.00 96.88 89 PHE A O 1
ATOM 711 N N . GLU A 1 90 ? -1.623 -10.123 -15.324 1.00 96.25 90 GLU A N 1
ATOM 712 C CA . GLU A 1 90 ? -3.061 -9.854 -15.268 1.00 96.25 90 GLU A CA 1
ATOM 713 C C . GLU A 1 90 ? -3.534 -9.785 -13.809 1.00 96.25 90 GLU A C 1
ATOM 715 O O . GLU A 1 90 ? -3.103 -10.583 -12.971 1.00 96.25 90 GLU A O 1
ATOM 720 N N . THR A 1 91 ? -4.433 -8.846 -13.525 1.00 94.12 91 THR A N 1
ATOM 721 C CA . THR A 1 91 ? -5.300 -8.843 -12.334 1.00 94.12 91 THR A CA 1
ATOM 722 C C . THR A 1 91 ? -6.730 -9.209 -12.750 1.00 94.12 91 THR A C 1
ATOM 724 O O . THR A 1 91 ? -7.011 -9.342 -13.942 1.00 94.12 91 THR A O 1
ATOM 727 N N . SER A 1 92 ? -7.659 -9.336 -11.804 1.00 93.00 92 SER A N 1
ATOM 728 C CA . SER A 1 92 ? -9.091 -9.538 -12.088 1.00 93.00 92 SER A CA 1
ATOM 729 C C . SER A 1 92 ? -9.720 -8.388 -12.890 1.00 93.00 92 SER A C 1
ATOM 731 O O . SER A 1 92 ? -10.724 -8.582 -13.575 1.00 93.00 92 SER A O 1
ATOM 733 N N . MET A 1 93 ? -9.114 -7.199 -12.816 1.00 90.88 93 MET A N 1
ATOM 734 C CA . MET A 1 93 ? -9.619 -5.943 -13.373 1.00 90.88 93 MET A CA 1
ATOM 735 C C . MET A 1 93 ? -8.829 -5.443 -14.592 1.00 90.88 93 MET A C 1
ATOM 737 O O . MET A 1 93 ? -9.417 -4.871 -15.508 1.00 90.88 93 MET A O 1
ATOM 741 N N . ALA A 1 94 ? -7.502 -5.596 -14.604 1.00 92.56 94 ALA A N 1
ATOM 742 C CA . ALA A 1 94 ? -6.639 -4.996 -15.625 1.00 92.56 94 ALA A CA 1
ATOM 743 C C . ALA A 1 94 ? -5.289 -5.702 -15.804 1.00 92.56 94 ALA A C 1
ATOM 745 O O . ALA A 1 94 ? -4.721 -6.268 -14.864 1.00 92.56 94 ALA A O 1
ATOM 746 N N . ARG A 1 95 ? -4.709 -5.541 -16.996 1.00 95.50 95 ARG A N 1
ATOM 747 C CA . ARG A 1 95 ? -3.313 -5.873 -17.272 1.00 95.50 95 ARG A CA 1
ATOM 748 C C . ARG A 1 95 ? -2.402 -4.805 -16.673 1.00 95.50 95 ARG A C 1
ATOM 750 O O . ARG A 1 95 ? -2.502 -3.627 -17.018 1.00 95.50 95 ARG A O 1
ATOM 757 N N . LEU A 1 96 ? -1.489 -5.199 -15.793 1.00 96.75 96 LEU A N 1
ATOM 758 C CA . LEU A 1 96 ? -0.538 -4.300 -15.136 1.00 96.75 96 LEU A CA 1
ATOM 759 C C . LEU A 1 96 ? 0.901 -4.601 -15.561 1.00 96.75 96 LEU A C 1
ATOM 761 O O . LEU A 1 96 ? 1.230 -5.701 -16.004 1.00 96.75 96 LEU A O 1
ATOM 765 N N . THR A 1 97 ? 1.782 -3.607 -15.453 1.00 96.94 97 THR A N 1
ATOM 766 C CA . THR A 1 97 ? 3.213 -3.743 -15.760 1.00 96.94 97 THR A CA 1
ATOM 767 C C . THR A 1 97 ? 4.072 -3.070 -14.696 1.00 96.94 97 THR A C 1
ATOM 769 O O . THR A 1 97 ? 3.817 -1.936 -14.288 1.00 96.94 97 THR A O 1
ATOM 772 N N . VAL A 1 98 ? 5.121 -3.771 -14.261 1.00 97.25 98 VAL A N 1
ATOM 773 C CA . VAL A 1 98 ? 6.174 -3.231 -13.396 1.00 97.25 98 VAL A CA 1
ATOM 774 C C . VAL A 1 98 ? 7.238 -2.575 -14.274 1.00 97.25 98 VAL A C 1
ATOM 776 O O . VAL A 1 98 ? 7.813 -3.237 -15.140 1.00 97.25 98 VAL A O 1
ATOM 779 N N . VAL A 1 99 ? 7.517 -1.292 -14.046 1.00 95.19 99 VAL A N 1
ATOM 780 C CA . VAL A 1 99 ? 8.446 -0.485 -14.854 1.00 95.19 99 VAL A CA 1
ATOM 781 C C . VAL A 1 99 ? 9.427 0.254 -13.947 1.00 95.19 99 VAL A C 1
ATOM 783 O O . VAL A 1 99 ? 9.010 1.009 -13.070 1.00 95.19 99 VAL A O 1
ATOM 786 N N . ASP A 1 100 ? 10.728 0.099 -14.182 1.00 94.69 100 ASP A N 1
ATOM 787 C CA . ASP A 1 100 ? 11.735 0.996 -13.607 1.00 94.69 100 ASP A CA 1
ATOM 788 C C . ASP A 1 100 ? 11.844 2.249 -14.480 1.00 94.69 100 ASP A C 1
ATOM 790 O O . ASP A 1 100 ? 12.092 2.152 -15.681 1.00 94.69 100 ASP A O 1
ATOM 794 N N . ILE A 1 101 ? 11.664 3.431 -13.890 1.00 91.56 101 ILE A N 1
ATOM 795 C CA . ILE A 1 101 ? 11.808 4.725 -14.566 1.00 91.56 101 ILE A CA 1
ATOM 796 C C . ILE A 1 101 ? 12.919 5.525 -13.895 1.00 91.56 101 ILE A C 1
ATOM 798 O O . ILE A 1 101 ? 12.815 5.891 -12.720 1.00 91.56 101 ILE A O 1
ATOM 802 N N . ALA A 1 102 ? 13.959 5.821 -14.672 1.00 89.19 102 ALA A N 1
ATOM 803 C CA . ALA A 1 102 ? 14.987 6.797 -14.350 1.00 89.19 102 ALA A CA 1
ATOM 804 C C . ALA A 1 102 ? 14.559 8.179 -14.869 1.00 89.19 102 ALA A C 1
ATOM 806 O O . ALA A 1 102 ? 14.308 8.334 -16.062 1.00 89.19 102 ALA A O 1
ATOM 807 N N . THR A 1 103 ? 14.516 9.185 -13.999 1.00 87.12 103 THR A N 1
ATOM 808 C CA . THR A 1 103 ? 14.184 10.580 -14.331 1.00 87.12 103 THR A CA 1
ATOM 809 C C . THR A 1 103 ? 15.333 11.491 -13.909 1.00 87.12 103 THR A C 1
ATOM 811 O O . THR A 1 103 ? 15.959 11.254 -12.877 1.00 87.12 103 THR A O 1
ATOM 814 N N . ARG A 1 104 ? 15.623 12.548 -14.675 1.00 84.44 104 ARG A N 1
ATOM 815 C CA . ARG A 1 104 ? 16.634 13.556 -14.315 1.00 84.44 104 ARG A CA 1
ATOM 816 C C . ARG A 1 104 ? 15.973 14.861 -13.858 1.00 84.44 104 ARG A C 1
ATOM 818 O O . ARG A 1 104 ? 15.123 15.396 -14.561 1.00 84.44 104 ARG A O 1
ATOM 825 N N . ASP A 1 105 ? 16.363 15.367 -12.687 1.00 80.00 105 ASP A N 1
ATOM 826 C CA . ASP A 1 105 ? 15.860 16.631 -12.133 1.00 80.00 105 ASP A CA 1
ATOM 827 C C . ASP A 1 105 ? 16.531 17.869 -12.762 1.00 80.00 105 ASP A C 1
ATOM 829 O O . ASP A 1 105 ? 17.516 17.769 -13.498 1.00 80.00 105 ASP A O 1
ATOM 833 N N . LEU A 1 106 ? 16.008 19.060 -12.447 1.00 80.44 106 LEU A N 1
ATOM 834 C CA . LEU A 1 106 ? 16.535 20.344 -12.942 1.00 80.44 106 LEU A CA 1
ATOM 835 C C . LEU A 1 106 ? 17.979 20.641 -12.484 1.00 80.44 106 LEU A C 1
ATOM 837 O O . LEU A 1 106 ? 18.641 21.493 -13.067 1.00 80.44 106 LEU A O 1
ATOM 841 N N . ASN A 1 107 ? 18.486 19.921 -11.478 1.00 82.94 107 ASN A N 1
ATOM 842 C CA . ASN A 1 107 ? 19.868 19.997 -10.992 1.00 82.94 107 ASN A CA 1
ATOM 843 C C . ASN A 1 107 ? 20.757 18.911 -11.634 1.00 82.94 107 ASN A C 1
ATOM 845 O O . ASN A 1 107 ? 21.833 18.599 -11.125 1.00 82.94 107 ASN A O 1
ATOM 849 N N . ASN A 1 108 ? 20.295 18.302 -12.732 1.00 79.31 108 ASN A N 1
ATOM 850 C CA . ASN A 1 108 ? 20.902 17.174 -13.435 1.00 79.31 108 ASN A CA 1
ATOM 851 C C . ASN A 1 108 ? 21.084 15.883 -12.612 1.00 79.31 108 ASN A C 1
ATOM 853 O O . ASN A 1 108 ? 21.721 14.945 -13.104 1.00 79.31 108 ASN A O 1
ATOM 857 N N . ARG A 1 109 ? 20.495 15.762 -11.417 1.00 82.88 109 ARG A N 1
ATOM 858 C CA . ARG A 1 109 ? 20.546 14.530 -10.613 1.00 82.88 109 ARG A CA 1
ATOM 859 C C . ARG A 1 109 ? 19.578 13.510 -11.197 1.00 82.88 109 ARG A C 1
ATOM 861 O O . ARG A 1 109 ? 18.437 13.842 -11.494 1.00 82.88 109 ARG A O 1
ATOM 868 N N . THR A 1 110 ? 20.024 12.269 -11.364 1.00 84.88 110 THR A N 1
ATOM 869 C CA . THR A 1 110 ? 19.158 11.174 -11.830 1.00 84.88 110 THR A CA 1
ATOM 870 C C . THR A 1 110 ? 18.597 10.423 -10.628 1.00 84.88 110 THR A C 1
ATOM 872 O O . THR A 1 110 ? 19.346 10.118 -9.703 1.00 84.88 110 THR A O 1
ATOM 875 N N . THR A 1 111 ? 17.299 10.129 -10.640 1.00 88.69 111 THR A N 1
ATOM 876 C CA . THR A 1 111 ? 16.618 9.292 -9.649 1.00 88.69 111 THR A CA 1
ATOM 877 C C . THR A 1 111 ? 15.867 8.164 -10.347 1.00 88.69 111 THR A C 1
ATOM 879 O O . THR A 1 111 ? 15.212 8.375 -11.364 1.00 88.69 111 THR A O 1
ATOM 882 N N . ILE A 1 112 ? 15.965 6.953 -9.803 1.00 91.50 112 ILE A N 1
ATOM 883 C CA . ILE A 1 112 ? 15.289 5.756 -10.313 1.00 91.50 112 ILE A CA 1
ATOM 884 C C . ILE A 1 112 ? 14.158 5.376 -9.356 1.00 91.50 112 ILE A C 1
ATOM 886 O O . ILE A 1 112 ? 14.371 5.235 -8.149 1.00 91.50 112 ILE A O 1
ATOM 890 N N . SER A 1 113 ? 12.963 5.201 -9.910 1.00 94.56 113 SER A N 1
ATOM 891 C CA . SER A 1 113 ? 11.755 4.753 -9.212 1.00 94.56 113 SER A CA 1
ATOM 892 C C . SER A 1 113 ? 11.194 3.511 -9.893 1.00 94.56 113 SER A C 1
ATOM 894 O O . SER A 1 113 ? 11.214 3.443 -11.120 1.00 94.56 113 SER A O 1
ATOM 896 N N . ARG A 1 114 ? 10.661 2.562 -9.124 1.00 96.88 114 ARG A N 1
ATOM 897 C CA . ARG A 1 114 ? 9.895 1.437 -9.666 1.00 96.88 114 ARG A CA 1
ATOM 898 C C . ARG A 1 114 ? 8.417 1.756 -9.573 1.00 96.88 114 ARG A C 1
ATOM 900 O O . ARG A 1 114 ? 7.942 2.202 -8.530 1.00 96.88 114 ARG A O 1
ATOM 907 N N . ARG A 1 115 ? 7.694 1.542 -10.664 1.00 95.94 115 ARG A N 1
ATOM 908 C CA . ARG A 1 115 ? 6.267 1.828 -10.781 1.00 95.94 115 ARG A CA 1
ATOM 909 C C . ARG A 1 115 ? 5.483 0.568 -11.083 1.00 95.94 115 ARG A C 1
ATOM 911 O O . ARG A 1 115 ? 5.967 -0.300 -11.804 1.00 95.94 115 ARG A O 1
ATOM 918 N N . LEU A 1 116 ? 4.264 0.515 -10.567 1.00 96.19 116 LEU A N 1
ATOM 919 C CA . LEU A 1 116 ? 3.207 -0.342 -11.079 1.00 96.19 116 LEU A CA 1
ATOM 920 C C . LEU A 1 116 ? 2.292 0.536 -11.934 1.00 96.19 116 LEU A C 1
ATOM 922 O O . LEU A 1 116 ? 1.807 1.559 -11.452 1.00 96.19 116 LEU A O 1
ATOM 926 N N . MET A 1 117 ? 2.106 0.182 -13.201 1.00 94.88 117 MET A N 1
ATOM 927 C CA . MET A 1 117 ? 1.379 0.988 -14.187 1.00 94.88 117 MET A CA 1
ATOM 928 C C . MET A 1 117 ? 0.311 0.139 -14.873 1.00 94.88 117 MET A C 1
ATOM 930 O O . MET A 1 117 ? 0.517 -1.061 -15.072 1.00 94.88 117 MET A O 1
ATOM 934 N N . ASN A 1 118 ? -0.817 0.750 -15.239 1.00 93.44 118 ASN A N 1
ATOM 935 C CA . ASN A 1 118 ? -1.804 0.092 -16.089 1.00 93.44 118 ASN A CA 1
ATOM 936 C C . ASN A 1 118 ? -1.219 -0.054 -17.508 1.00 93.44 118 ASN A C 1
ATOM 938 O O . ASN A 1 118 ? -0.642 0.887 -18.050 1.00 93.44 118 ASN A O 1
ATOM 942 N N . ALA A 1 119 ? -1.310 -1.251 -18.089 1.00 89.94 119 ALA A N 1
ATOM 943 C CA . ALA A 1 119 ? -0.628 -1.588 -19.339 1.00 89.94 119 ALA A CA 1
ATOM 944 C C . ALA A 1 119 ? -1.402 -1.181 -20.608 1.00 89.94 119 ALA A C 1
ATOM 946 O O . ALA A 1 119 ? -0.861 -1.310 -21.708 1.00 89.94 119 ALA A O 1
ATOM 947 N N . ASP A 1 120 ? -2.644 -0.717 -20.451 1.00 85.06 120 ASP A N 1
ATOM 948 C CA . ASP A 1 120 ? -3.526 -0.213 -21.513 1.00 85.06 120 ASP A CA 1
ATOM 949 C C . ASP A 1 120 ? -3.792 1.307 -21.367 1.00 85.06 120 ASP A C 1
ATOM 951 O O . ASP A 1 120 ? -4.321 1.948 -22.276 1.00 85.06 120 ASP A O 1
ATOM 955 N N . ARG A 1 121 ? -3.393 1.891 -20.226 1.00 85.75 121 ARG A N 1
ATOM 956 C CA . ARG A 1 121 ? -3.460 3.316 -19.859 1.00 85.75 121 ARG A CA 1
ATOM 957 C C . ARG A 1 121 ? -2.145 3.738 -19.190 1.00 85.75 121 ARG A C 1
ATOM 959 O O . ARG A 1 121 ? -2.076 3.872 -17.969 1.00 85.75 121 ARG A O 1
ATOM 966 N N . GLU A 1 122 ? -1.079 3.900 -19.978 1.00 81.94 122 GLU A N 1
ATOM 967 C CA . GLU A 1 122 ? 0.283 4.160 -19.469 1.00 81.94 122 GLU A CA 1
ATOM 968 C C . GLU A 1 122 ? 0.418 5.460 -18.650 1.00 81.94 122 GLU A C 1
ATOM 970 O O . GLU A 1 122 ? 1.359 5.609 -17.869 1.00 81.94 122 GLU A O 1
ATOM 975 N N . GLU A 1 123 ? -0.514 6.408 -18.778 1.00 84.88 123 GLU A N 1
ATOM 976 C CA . GLU A 1 123 ? -0.565 7.599 -17.928 1.00 84.88 123 GLU A CA 1
ATOM 977 C C . GLU A 1 123 ? -0.972 7.286 -16.473 1.00 84.88 123 GLU A C 1
ATOM 979 O O . GLU A 1 123 ? -0.733 8.097 -15.574 1.00 84.88 123 GLU A O 1
ATOM 984 N N . ILE A 1 124 ? -1.542 6.102 -16.221 1.00 88.00 124 ILE A N 1
ATOM 985 C CA . ILE A 1 124 ? -2.079 5.685 -14.925 1.00 88.00 124 ILE A CA 1
ATOM 986 C C . ILE A 1 124 ? -1.064 4.816 -14.181 1.00 88.00 124 ILE A C 1
ATOM 988 O O . ILE A 1 124 ? -0.762 3.672 -14.532 1.00 88.00 124 ILE A O 1
ATOM 992 N N . THR A 1 125 ? -0.539 5.382 -13.097 1.00 91.94 125 THR A N 1
ATOM 993 C CA . THR A 1 125 ? 0.391 4.721 -12.181 1.00 91.94 125 THR A CA 1
ATOM 994 C C . THR A 1 125 ? -0.353 4.283 -10.919 1.00 91.94 125 THR A C 1
ATOM 996 O O . THR A 1 125 ? -0.764 5.128 -10.132 1.00 91.94 125 THR A O 1
ATOM 999 N N . ILE A 1 126 ? -0.476 2.970 -10.714 1.00 92.88 126 ILE A N 1
ATOM 1000 C CA . ILE A 1 126 ? -1.116 2.340 -9.547 1.00 92.88 126 ILE A CA 1
ATOM 1001 C C . ILE A 1 126 ? -0.268 2.528 -8.279 1.00 92.88 126 ILE A C 1
ATOM 1003 O O . ILE A 1 126 ? -0.791 2.665 -7.180 1.00 92.88 126 ILE A O 1
ATOM 1007 N N . SER A 1 127 ? 1.065 2.507 -8.398 1.00 95.00 127 SER A N 1
ATOM 1008 C CA . SER A 1 127 ? 1.981 2.675 -7.258 1.00 95.00 127 SER A CA 1
ATOM 1009 C C . SER A 1 127 ? 3.389 3.074 -7.695 1.00 95.00 127 SER A C 1
ATOM 1011 O O . SER A 1 127 ? 3.814 2.756 -8.806 1.00 95.00 127 SER A O 1
ATOM 1013 N N . VAL A 1 128 ? 4.143 3.735 -6.808 1.00 95.50 128 VAL A N 1
ATOM 1014 C CA . VAL A 1 128 ? 5.546 4.133 -7.030 1.00 95.50 128 VAL A CA 1
ATOM 1015 C C . VAL A 1 128 ? 6.371 3.887 -5.776 1.00 95.50 128 VAL A C 1
ATOM 1017 O O . VAL A 1 128 ? 6.082 4.480 -4.746 1.00 95.50 128 VAL A O 1
ATOM 1020 N N . VAL A 1 129 ? 7.461 3.129 -5.875 1.00 96.94 129 VAL A N 1
ATOM 1021 C CA . VAL A 1 129 ? 8.484 3.038 -4.822 1.00 96.94 129 VAL A CA 1
ATOM 1022 C C . VAL A 1 129 ? 9.798 3.668 -5.286 1.00 96.94 129 VAL A C 1
ATOM 1024 O O . VAL A 1 129 ? 10.168 3.606 -6.463 1.00 96.94 129 VAL A O 1
ATOM 1027 N N . ALA A 1 130 ? 10.527 4.287 -4.359 1.00 95.69 130 ALA A N 1
ATOM 1028 C CA . ALA A 1 130 ? 11.898 4.713 -4.616 1.00 95.69 130 ALA A CA 1
ATOM 1029 C C . ALA A 1 130 ? 12.829 3.492 -4.621 1.00 95.69 130 ALA A C 1
ATOM 1031 O O . ALA A 1 130 ? 12.647 2.570 -3.828 1.00 95.69 130 ALA A O 1
ATOM 1032 N N . LEU A 1 131 ? 13.848 3.495 -5.479 1.00 95.56 131 LEU A N 1
ATOM 1033 C CA . LEU A 1 131 ? 14.940 2.523 -5.404 1.00 95.56 131 LEU A CA 1
ATOM 1034 C C . LEU A 1 131 ? 16.146 3.144 -4.690 1.00 95.56 131 LEU A C 1
ATOM 1036 O O . LEU A 1 131 ? 16.351 4.360 -4.736 1.00 95.56 131 LEU A O 1
ATOM 1040 N N . ILE A 1 132 ? 16.972 2.320 -4.048 1.00 94.25 132 ILE A N 1
ATOM 1041 C CA . ILE A 1 132 ? 18.266 2.758 -3.519 1.00 94.25 132 ILE A CA 1
ATOM 1042 C C . ILE A 1 132 ? 19.176 3.057 -4.715 1.00 94.25 132 ILE A C 1
ATOM 1044 O O . ILE A 1 132 ? 19.467 2.173 -5.520 1.00 94.25 132 ILE A O 1
ATOM 1048 N N . GLN A 1 133 ? 19.605 4.313 -4.847 1.00 89.62 133 GLN A N 1
ATOM 1049 C CA . GLN A 1 133 ? 20.455 4.747 -5.957 1.00 89.62 133 GLN A CA 1
ATOM 1050 C C . GLN A 1 133 ? 21.893 4.229 -5.748 1.00 89.62 133 GLN A C 1
ATOM 1052 O O . GLN A 1 133 ? 22.439 4.419 -4.658 1.00 89.62 133 GLN A O 1
ATOM 1057 N N . PRO A 1 134 ? 22.527 3.587 -6.745 1.00 85.06 134 PRO A N 1
ATOM 1058 C CA . PRO A 1 134 ? 23.926 3.179 -6.651 1.00 85.06 134 PRO A CA 1
ATOM 1059 C C . PRO A 1 134 ? 24.884 4.376 -6.751 1.00 85.06 134 PRO A C 1
ATOM 1061 O O . PRO A 1 134 ? 24.577 5.396 -7.363 1.00 85.06 134 PRO A O 1
ATOM 1064 N N . ASN A 1 135 ? 26.090 4.223 -6.193 1.00 82.62 135 ASN A N 1
ATOM 1065 C CA . ASN A 1 135 ? 27.141 5.251 -6.250 1.00 82.62 135 ASN A CA 1
ATOM 1066 C C . ASN A 1 135 ? 27.660 5.501 -7.681 1.00 82.62 135 ASN A C 1
ATOM 1068 O O . ASN A 1 135 ? 28.075 6.612 -8.001 1.00 82.62 135 ASN A O 1
ATOM 1072 N N . ASP A 1 136 ? 27.653 4.468 -8.531 1.00 78.19 136 ASP A N 1
ATOM 1073 C CA . ASP A 1 136 ? 27.958 4.560 -9.960 1.00 78.19 136 ASP A CA 1
ATOM 1074 C C . ASP A 1 136 ? 26.641 4.487 -10.747 1.00 78.19 136 ASP A C 1
ATOM 1076 O O . ASP A 1 136 ? 25.972 3.454 -10.764 1.00 78.19 136 ASP A O 1
ATOM 1080 N N . MET A 1 137 ? 26.270 5.606 -11.373 1.00 76.31 137 MET A N 1
ATOM 1081 C CA . MET A 1 137 ? 25.048 5.769 -12.173 1.00 76.31 137 MET A CA 1
ATOM 1082 C C . MET A 1 137 ? 25.319 5.674 -13.687 1.00 76.31 137 MET A C 1
ATOM 1084 O O . MET A 1 137 ? 24.492 6.106 -14.492 1.00 76.31 137 MET A O 1
ATOM 1088 N N . THR A 1 138 ? 26.480 5.153 -14.109 1.00 70.19 138 THR A N 1
ATOM 1089 C CA . THR A 1 138 ? 26.789 4.973 -15.537 1.00 70.19 138 THR A CA 1
ATOM 1090 C C . THR A 1 138 ? 25.970 3.833 -16.153 1.00 70.19 138 THR A C 1
ATOM 1092 O O . THR A 1 138 ? 25.893 2.722 -15.624 1.00 70.19 138 THR A O 1
ATOM 1095 N N . SER A 1 139 ? 25.346 4.096 -17.307 1.00 63.47 139 SER A N 1
ATOM 1096 C CA . SER A 1 139 ? 24.372 3.181 -17.923 1.00 63.47 139 SER A CA 1
ATOM 1097 C C . SER A 1 139 ? 24.964 1.847 -18.390 1.00 63.47 139 SER A C 1
ATOM 1099 O O . SER A 1 139 ? 24.226 0.877 -18.512 1.00 63.47 139 SER A O 1
ATOM 1101 N N . GLU A 1 140 ? 26.283 1.754 -18.584 1.00 65.50 140 GLU A N 1
ATOM 1102 C CA . GLU A 1 140 ? 26.973 0.510 -18.965 1.00 65.50 140 GLU A CA 1
ATOM 1103 C C . GLU A 1 140 ? 26.961 -0.573 -17.868 1.00 65.50 140 GLU A C 1
ATOM 1105 O O . GLU A 1 140 ? 27.175 -1.749 -18.170 1.00 65.50 140 GLU A O 1
ATOM 1110 N N . LYS A 1 141 ? 26.715 -0.191 -16.605 1.00 65.19 141 LYS A N 1
ATOM 1111 C CA . LYS A 1 141 ? 26.723 -1.089 -15.431 1.00 65.19 141 LYS A CA 1
ATOM 1112 C C . LYS A 1 141 ? 25.403 -1.108 -14.651 1.00 65.19 141 LYS A C 1
ATOM 1114 O O . LYS A 1 141 ? 25.236 -1.940 -13.760 1.00 65.19 141 LYS A O 1
ATOM 1119 N N . LEU A 1 142 ? 24.490 -0.184 -14.948 1.00 79.88 142 LEU A N 1
ATOM 1120 C CA . LEU A 1 142 ? 23.274 0.059 -14.175 1.00 79.88 142 LEU A CA 1
ATOM 1121 C C . LEU A 1 142 ? 22.166 -0.956 -14.503 1.00 79.88 142 LEU A C 1
ATOM 1123 O O . LEU A 1 142 ? 21.296 -0.710 -15.332 1.00 79.88 142 LEU A O 1
ATOM 1127 N N . ASP A 1 143 ? 22.185 -2.093 -13.811 1.00 84.38 143 ASP A N 1
ATOM 1128 C CA . ASP A 1 143 ? 21.095 -3.073 -13.833 1.00 84.38 143 ASP A CA 1
ATOM 1129 C C . ASP A 1 143 ? 20.036 -2.724 -12.773 1.00 84.38 143 ASP A C 1
ATOM 1131 O O . ASP A 1 143 ? 20.194 -3.030 -11.587 1.00 84.38 143 ASP A O 1
ATOM 1135 N N . THR A 1 144 ? 18.948 -2.075 -13.198 1.00 88.50 144 THR A N 1
ATOM 1136 C CA . THR A 1 144 ? 17.888 -1.604 -12.290 1.00 88.50 144 THR A CA 1
ATOM 1137 C C . THR A 1 144 ? 17.129 -2.748 -11.608 1.00 88.50 144 THR A C 1
ATOM 1139 O O . THR A 1 144 ? 16.657 -2.585 -10.481 1.00 88.50 144 THR A O 1
ATOM 1142 N N . SER A 1 145 ? 17.095 -3.942 -12.217 1.00 83.56 145 SER A N 1
ATOM 1143 C CA . SER A 1 145 ? 16.423 -5.120 -11.648 1.00 83.56 145 SER A CA 1
ATOM 1144 C C . SER A 1 145 ? 17.055 -5.584 -10.330 1.00 83.56 145 SER A C 1
ATOM 1146 O O . SER A 1 145 ? 16.367 -6.150 -9.483 1.00 83.56 145 SER A O 1
ATOM 1148 N N . LYS A 1 146 ? 18.348 -5.288 -10.125 1.00 87.94 146 LYS A N 1
ATOM 1149 C CA . LYS A 1 146 ? 19.101 -5.601 -8.901 1.00 87.94 146 LYS A CA 1
ATOM 1150 C C . LYS A 1 146 ? 18.981 -4.540 -7.802 1.00 87.94 146 LYS A C 1
ATOM 1152 O O . LYS A 1 146 ? 19.473 -4.765 -6.695 1.00 87.94 146 LYS A O 1
ATOM 1157 N N . LEU A 1 147 ? 18.377 -3.383 -8.080 1.00 92.44 147 LEU A N 1
ATOM 1158 C CA . LEU A 1 147 ? 18.239 -2.319 -7.087 1.00 92.44 147 LEU A CA 1
ATOM 1159 C C . LEU A 1 147 ? 17.157 -2.673 -6.064 1.00 92.44 147 LEU A C 1
ATOM 1161 O O . LEU A 1 147 ? 16.034 -3.046 -6.413 1.00 92.44 147 LEU A O 1
ATOM 1165 N N . LYS A 1 148 ? 17.506 -2.523 -4.784 1.00 95.88 148 LYS A N 1
ATOM 1166 C CA . LYS A 1 148 ? 16.570 -2.673 -3.667 1.00 95.88 148 LYS A CA 1
ATOM 1167 C C . LYS A 1 148 ? 15.635 -1.469 -3.591 1.00 95.88 148 LYS A C 1
ATOM 1169 O O . LYS A 1 148 ? 16.029 -0.352 -3.925 1.00 95.88 148 LYS A O 1
ATOM 1174 N N . VAL A 1 149 ? 14.428 -1.696 -3.086 1.00 97.62 149 VAL A N 1
ATOM 1175 C CA . VAL A 1 149 ? 13.493 -0.628 -2.723 1.00 97.62 149 VAL A CA 1
ATOM 1176 C C . VAL A 1 149 ? 14.010 0.124 -1.496 1.00 97.62 149 VAL A C 1
ATOM 1178 O O . VAL A 1 149 ? 14.489 -0.486 -0.541 1.00 97.62 149 VAL A O 1
ATOM 1181 N N . ASP A 1 150 ? 13.918 1.452 -1.526 1.00 97.62 150 ASP A N 1
ATOM 1182 C CA . ASP A 1 150 ? 14.173 2.314 -0.374 1.00 97.62 150 ASP A CA 1
ATOM 1183 C C . ASP A 1 150 ? 12.871 2.482 0.422 1.00 97.62 150 ASP A C 1
ATOM 1185 O O . ASP A 1 150 ? 12.081 3.397 0.181 1.00 97.62 150 ASP A O 1
ATOM 1189 N N . THR A 1 151 ? 12.646 1.576 1.378 1.00 97.56 151 THR A N 1
ATOM 1190 C CA . THR A 1 151 ? 11.439 1.558 2.223 1.00 97.56 151 THR A CA 1
ATOM 1191 C C . THR A 1 151 ? 11.321 2.774 3.148 1.00 97.56 151 THR A C 1
ATOM 1193 O O . THR A 1 151 ? 10.246 3.032 3.678 1.00 97.56 151 THR A O 1
ATOM 1196 N N . SER A 1 152 ? 12.365 3.603 3.270 1.00 97.06 152 SER A N 1
ATOM 1197 C CA . SER A 1 152 ? 12.315 4.852 4.043 1.00 97.06 152 SER A CA 1
ATOM 1198 C C . SER A 1 152 ? 11.631 6.023 3.308 1.00 97.06 152 SER A C 1
ATOM 1200 O O . SER A 1 152 ? 11.627 7.152 3.807 1.00 97.06 152 SER A O 1
ATOM 1202 N N . LYS A 1 153 ? 11.085 5.806 2.100 1.00 95.94 153 LYS A N 1
ATOM 1203 C CA . LYS A 1 153 ? 10.563 6.869 1.223 1.00 95.94 153 LYS A CA 1
ATOM 1204 C C . LYS A 1 153 ? 9.083 6.688 0.895 1.00 95.94 153 LYS A C 1
ATOM 1206 O O . LYS A 1 153 ? 8.687 5.697 0.295 1.00 95.94 153 LYS A O 1
ATOM 1211 N N . LEU A 1 154 ? 8.299 7.736 1.154 1.00 95.25 154 LEU A N 1
ATOM 1212 C CA . LEU A 1 154 ? 6.944 7.881 0.618 1.00 95.25 154 LEU A CA 1
ATOM 1213 C C . LEU A 1 154 ? 6.914 8.791 -0.619 1.00 95.25 154 LEU A C 1
ATOM 1215 O O . LEU A 1 154 ? 7.537 9.864 -0.621 1.00 95.25 154 LEU A O 1
ATOM 1219 N N . SER A 1 155 ? 6.115 8.418 -1.622 1.00 91.75 155 SER A N 1
ATOM 1220 C CA . SER A 1 155 ? 5.627 9.334 -2.666 1.00 91.75 155 SER A CA 1
ATOM 1221 C C . SER A 1 155 ? 4.751 10.450 -2.069 1.00 91.75 155 SER A C 1
ATOM 1223 O O . SER A 1 155 ? 4.368 10.391 -0.902 1.00 91.75 155 SER A O 1
ATOM 1225 N N . ALA A 1 156 ? 4.442 11.500 -2.837 1.00 89.75 156 ALA A N 1
ATOM 1226 C CA . ALA A 1 156 ? 3.674 12.638 -2.319 1.00 89.75 156 ALA A CA 1
ATOM 1227 C C . ALA A 1 156 ? 2.245 12.256 -1.878 1.00 89.75 156 ALA A C 1
ATOM 1229 O O . ALA A 1 156 ? 1.831 12.653 -0.794 1.00 89.75 156 ALA A O 1
ATOM 1230 N N . ALA A 1 157 ? 1.533 11.443 -2.668 1.00 87.88 157 ALA A N 1
ATOM 1231 C CA . ALA A 1 157 ? 0.153 11.034 -2.384 1.00 87.88 157 ALA A CA 1
ATOM 1232 C C . ALA A 1 157 ? 0.037 10.143 -1.133 1.00 87.88 157 ALA A C 1
ATOM 1234 O O . ALA A 1 157 ? -0.818 10.361 -0.275 1.00 87.88 157 ALA A O 1
ATOM 1235 N N . VAL A 1 158 ? 0.954 9.189 -0.954 1.00 92.94 158 VAL A N 1
ATOM 1236 C CA . VAL A 1 158 ? 0.912 8.300 0.218 1.00 92.94 158 VAL A CA 1
ATOM 1237 C C . VAL A 1 158 ? 1.330 9.031 1.503 1.00 92.94 158 VAL A C 1
ATOM 1239 O O . VAL A 1 158 ? 0.910 8.641 2.585 1.00 92.94 158 VAL A O 1
ATOM 1242 N N . ARG A 1 159 ? 2.076 10.149 1.435 1.00 94.81 159 ARG A N 1
ATOM 1243 C CA . ARG A 1 159 ? 2.293 11.005 2.626 1.00 94.81 159 ARG A CA 1
ATOM 1244 C C . ARG A 1 159 ? 0.986 11.592 3.142 1.00 94.81 159 ARG A C 1
ATOM 1246 O O . ARG A 1 159 ? 0.795 11.626 4.354 1.00 94.81 159 ARG A O 1
ATOM 1253 N N . THR A 1 160 ? 0.104 12.044 2.248 1.00 93.25 160 THR A N 1
ATOM 1254 C CA . THR A 1 160 ? -1.205 12.563 2.658 1.00 93.25 160 THR A CA 1
ATOM 1255 C C . THR A 1 160 ? -2.086 11.464 3.247 1.00 93.25 160 THR A C 1
ATOM 1257 O O . THR A 1 160 ? -2.710 11.733 4.266 1.00 93.25 160 THR A O 1
ATOM 1260 N N . LEU A 1 161 ? -2.034 10.229 2.723 1.00 93.00 161 LEU A N 1
ATOM 1261 C CA . LEU A 1 161 ? -2.715 9.068 3.322 1.00 93.00 161 LEU A CA 1
ATOM 1262 C C . LEU A 1 161 ? -2.154 8.686 4.701 1.00 93.00 161 LEU A C 1
ATOM 1264 O O . LEU A 1 161 ? -2.919 8.533 5.639 1.00 93.00 161 LEU A O 1
ATOM 1268 N N . VAL A 1 162 ? -0.830 8.579 4.862 1.00 96.50 162 VAL A N 1
ATOM 1269 C CA . VAL A 1 162 ? -0.195 8.150 6.126 1.00 96.50 162 VAL A CA 1
ATOM 1270 C C . VAL A 1 162 ? -0.398 9.161 7.261 1.00 96.50 162 VAL A C 1
ATOM 1272 O O . VAL A 1 162 ? -0.494 8.772 8.425 1.00 96.50 162 VAL A O 1
ATOM 1275 N N . SER A 1 163 ? -0.442 10.459 6.945 1.00 96.06 163 SER A N 1
ATOM 1276 C CA . SER A 1 163 ? -0.361 11.540 7.939 1.00 96.06 163 SER A CA 1
ATOM 1277 C C . SER A 1 163 ? -1.492 11.670 8.987 1.00 96.06 163 SER A C 1
ATOM 1279 O O . SER A 1 163 ? -1.152 12.030 10.121 1.00 96.06 163 SER A O 1
ATOM 1281 N N . PRO A 1 164 ? -2.793 11.412 8.713 1.00 96.12 164 PRO A N 1
ATOM 1282 C CA . PRO A 1 164 ? -3.873 11.808 9.622 1.00 96.12 164 PRO A CA 1
ATOM 1283 C C . PRO A 1 164 ? -3.891 11.063 10.967 1.00 96.12 164 PRO A C 1
ATOM 1285 O O . PRO A 1 164 ? -4.033 11.742 11.991 1.00 96.12 164 PRO A O 1
ATOM 1288 N N . PRO A 1 165 ? -3.660 9.734 11.051 1.00 96.94 165 PRO A N 1
ATOM 1289 C CA . PRO A 1 165 ? -3.559 9.044 12.339 1.00 96.94 165 PRO A CA 1
ATOM 1290 C C . PRO A 1 165 ? -2.419 9.555 13.234 1.00 96.94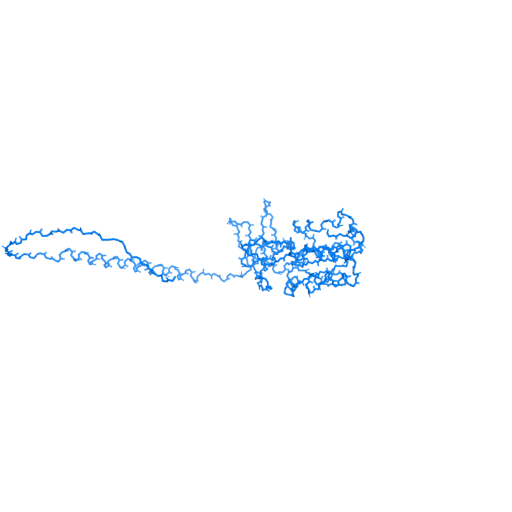 165 PRO A C 1
ATOM 1292 O O . PRO A 1 165 ? -2.596 9.631 14.446 1.00 96.94 165 PRO A O 1
ATOM 1295 N N . PHE A 1 166 ? -1.283 9.993 12.679 1.00 96.81 166 PHE A N 1
ATOM 1296 C CA . PHE A 1 166 ? -0.223 10.632 13.478 1.00 96.81 166 PHE A CA 1
ATOM 1297 C C . PHE A 1 166 ? -0.598 12.060 13.899 1.00 96.81 166 PHE A C 1
ATOM 1299 O O . PHE A 1 166 ? -0.424 12.431 15.058 1.00 96.81 166 PHE A O 1
ATOM 1306 N N . ALA A 1 167 ? -1.148 12.863 12.982 1.00 96.50 167 ALA A N 1
ATOM 1307 C CA . ALA A 1 167 ? -1.535 14.252 13.254 1.00 96.50 167 ALA A CA 1
ATOM 1308 C C . ALA A 1 167 ? -2.659 14.375 14.304 1.00 96.50 167 ALA A C 1
ATOM 1310 O O . ALA A 1 167 ? -2.749 15.378 15.008 1.00 96.50 167 ALA A O 1
ATOM 1311 N N . SER A 1 168 ? -3.495 13.343 14.425 1.00 96.06 168 SER A N 1
ATOM 1312 C CA . SER A 1 168 ? -4.577 13.223 15.411 1.00 96.06 168 SER A CA 1
ATOM 1313 C C . SER A 1 168 ? -4.175 12.502 16.709 1.00 96.06 168 SER A C 1
ATOM 1315 O O . SER A 1 168 ? -5.033 12.288 17.565 1.00 96.06 168 SER A O 1
ATOM 1317 N N . ALA A 1 169 ? -2.893 12.136 16.861 1.00 95.69 169 ALA A N 1
ATOM 1318 C CA . ALA A 1 169 ? -2.345 11.335 17.964 1.00 95.69 169 ALA A CA 1
ATOM 1319 C C . ALA A 1 169 ? -2.992 9.940 18.148 1.00 95.69 169 ALA A C 1
ATOM 1321 O O . ALA A 1 169 ? -2.922 9.353 19.228 1.00 95.69 169 ALA A O 1
ATOM 1322 N N . SER A 1 170 ? -3.589 9.401 17.082 1.00 96.94 170 SER A N 1
ATOM 1323 C CA . SER A 1 170 ? -4.080 8.020 16.993 1.00 96.94 170 SER A CA 1
ATOM 1324 C C . SER A 1 170 ? -2.925 7.016 16.877 1.00 96.94 170 SER A C 1
ATOM 1326 O O . SER A 1 170 ? -2.961 5.948 17.480 1.00 96.94 170 SER A O 1
ATOM 1328 N N . LEU A 1 171 ? -1.869 7.398 16.149 1.00 97.69 171 LEU A N 1
ATOM 1329 C CA . LEU A 1 171 ? -0.562 6.740 16.127 1.00 97.69 171 LEU A CA 1
ATOM 1330 C C . LEU A 1 171 ? 0.494 7.658 16.752 1.00 97.69 171 LEU A C 1
ATOM 1332 O O . LEU A 1 171 ? 0.446 8.881 16.604 1.00 97.69 171 LEU A O 1
ATOM 1336 N N . SER A 1 172 ? 1.473 7.069 17.438 1.00 96.31 172 SER A N 1
ATOM 1337 C CA . SER A 1 172 ? 2.552 7.813 18.091 1.00 96.31 172 SER A CA 1
ATOM 1338 C C . SER A 1 172 ? 3.776 7.953 17.188 1.00 96.31 172 SER A C 1
ATOM 1340 O O . SER A 1 172 ? 4.169 7.013 16.506 1.00 96.31 172 SER A O 1
ATOM 1342 N N . LEU A 1 173 ? 4.441 9.111 17.246 1.00 96.12 173 LEU A N 1
ATOM 1343 C CA . LEU A 1 173 ? 5.744 9.333 16.603 1.00 96.12 173 LEU A CA 1
ATOM 1344 C C . LEU A 1 173 ? 6.913 8.636 17.333 1.00 96.12 173 LEU A C 1
ATOM 1346 O O . LEU A 1 173 ? 8.056 8.723 16.889 1.00 96.12 173 LEU A O 1
ATOM 1350 N N . ASN A 1 174 ? 6.654 7.945 18.447 1.00 96.56 174 ASN A N 1
ATOM 1351 C CA . ASN A 1 174 ? 7.648 7.109 19.115 1.00 96.56 174 ASN A CA 1
ATOM 1352 C C . ASN A 1 174 ? 7.840 5.790 18.345 1.00 96.56 174 ASN A C 1
ATOM 1354 O O . ASN A 1 174 ? 6.958 4.939 18.348 1.00 96.56 174 ASN A O 1
ATOM 1358 N N . THR A 1 175 ? 9.022 5.568 17.769 1.00 94.75 175 THR A N 1
ATOM 1359 C CA . THR A 1 175 ? 9.364 4.338 17.023 1.00 94.75 175 THR A CA 1
ATOM 1360 C C . THR A 1 175 ? 9.287 3.052 17.858 1.00 94.75 175 THR A C 1
ATOM 1362 O O . THR A 1 175 ? 9.318 1.956 17.304 1.00 94.75 175 THR A O 1
ATOM 1365 N N . GLN A 1 176 ? 9.198 3.166 19.188 1.00 95.38 176 GLN A N 1
ATOM 1366 C CA . GLN A 1 176 ? 9.055 2.060 20.140 1.00 95.38 176 GLN A CA 1
ATOM 1367 C C . GLN A 1 176 ? 7.604 1.815 20.596 1.00 95.38 176 GLN A C 1
ATOM 1369 O O . GLN A 1 176 ? 7.372 0.929 21.415 1.00 95.38 176 GLN A O 1
ATOM 1374 N N . SER A 1 177 ? 6.615 2.581 20.116 1.00 93.88 177 SER A N 1
ATOM 1375 C CA . SER A 1 177 ? 5.211 2.317 20.451 1.00 93.88 177 SER A CA 1
ATOM 1376 C C . SER A 1 177 ? 4.654 1.132 19.668 1.00 93.88 177 SER A C 1
ATOM 1378 O O . SER A 1 177 ? 4.816 1.062 18.450 1.00 93.88 177 SER A O 1
ATOM 1380 N N . THR A 1 178 ? 3.911 0.263 20.347 1.00 96.75 178 THR A N 1
ATOM 1381 C CA . THR A 1 178 ? 3.037 -0.712 19.693 1.00 96.75 178 THR A CA 1
ATOM 1382 C C . THR A 1 178 ? 1.725 -0.053 19.266 1.00 96.75 178 THR A C 1
ATOM 1384 O O . THR A 1 178 ? 1.177 0.802 19.965 1.00 96.75 178 THR A O 1
ATOM 1387 N N . SER A 1 179 ? 1.210 -0.433 18.100 1.00 97.94 179 SER A N 1
ATOM 1388 C CA . SER A 1 179 ? -0.108 -0.013 17.599 1.00 97.94 179 SER A CA 1
ATOM 1389 C C . SER A 1 179 ? -0.634 -1.061 16.623 1.00 97.94 179 SER A C 1
ATOM 1391 O O . SER A 1 179 ? 0.143 -1.606 15.842 1.00 97.94 179 SER A O 1
ATOM 1393 N N . ASN A 1 180 ? -1.931 -1.351 16.659 1.00 98.56 180 ASN A N 1
ATOM 1394 C CA . ASN A 1 180 ? -2.599 -2.204 15.681 1.00 98.56 180 ASN A CA 1
ATOM 1395 C C . ASN A 1 180 ? -3.001 -1.346 14.476 1.00 98.56 180 ASN A C 1
ATOM 1397 O O . ASN A 1 180 ? -3.797 -0.420 14.629 1.00 98.56 180 ASN A O 1
ATOM 1401 N N . VAL A 1 181 ? -2.498 -1.663 13.286 1.00 98.75 181 VAL A N 1
ATOM 1402 C CA . VAL A 1 181 ? -2.795 -0.926 12.050 1.00 98.75 181 VAL A CA 1
ATOM 1403 C C . VAL A 1 181 ? -3.444 -1.868 11.042 1.00 98.75 181 VAL A C 1
ATOM 1405 O O . VAL A 1 181 ? -2.878 -2.915 10.726 1.00 98.75 181 VAL A O 1
ATOM 1408 N N . LEU A 1 182 ? -4.612 -1.489 10.529 1.00 98.88 182 LEU A N 1
ATOM 1409 C CA . LEU A 1 182 ? -5.235 -2.114 9.364 1.00 98.88 182 LEU A CA 1
ATOM 1410 C C . LEU A 1 182 ? -4.935 -1.262 8.127 1.00 98.88 182 LEU A C 1
ATOM 1412 O O . LEU A 1 182 ? -4.973 -0.033 8.188 1.00 98.88 182 LEU A O 1
ATOM 1416 N N . ILE A 1 183 ? -4.644 -1.908 7.007 1.00 98.75 18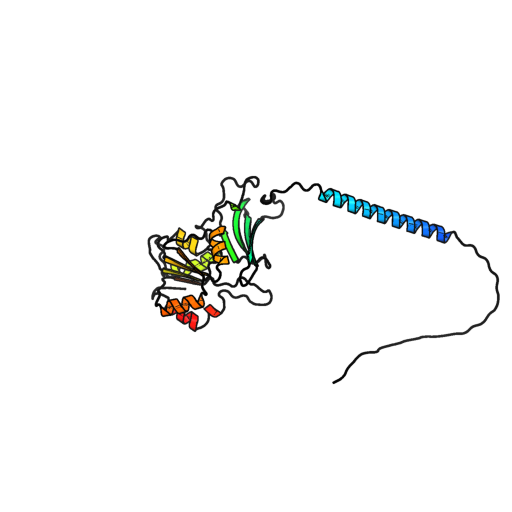3 ILE A N 1
ATOM 1417 C CA . ILE A 1 183 ? -4.521 -1.292 5.685 1.00 98.75 183 ILE A CA 1
ATOM 1418 C C . ILE A 1 183 ? -5.362 -2.133 4.731 1.00 98.75 183 ILE A C 1
ATOM 1420 O O . ILE A 1 183 ? -5.258 -3.355 4.756 1.00 98.75 183 ILE A O 1
ATOM 1424 N N . ILE A 1 184 ? -6.182 -1.503 3.895 1.00 98.56 184 ILE A N 1
ATOM 1425 C CA . ILE A 1 184 ? -6.988 -2.183 2.878 1.00 98.56 184 ILE A CA 1
ATOM 1426 C C . ILE A 1 184 ? -6.554 -1.664 1.506 1.00 98.56 184 ILE A C 1
ATOM 1428 O O . ILE A 1 184 ? -6.674 -0.469 1.242 1.00 98.56 184 ILE A O 1
ATOM 1432 N N . GLY A 1 185 ? -6.034 -2.562 0.668 1.00 97.75 185 GLY A N 1
ATOM 1433 C CA . GLY A 1 185 ? -5.251 -2.262 -0.532 1.00 97.75 185 GLY A CA 1
ATOM 1434 C C . GLY A 1 185 ? -3.744 -2.314 -0.244 1.00 97.75 185 GLY A C 1
ATOM 1435 O O . GLY A 1 185 ? -3.224 -1.514 0.533 1.00 97.75 185 GLY A O 1
ATOM 1436 N N . LEU A 1 186 ? -3.023 -3.254 -0.866 1.00 98.00 186 LEU A N 1
ATOM 1437 C CA . LEU A 1 186 ? -1.561 -3.374 -0.752 1.00 98.00 186 LEU A CA 1
ATOM 1438 C C . LEU A 1 186 ? -0.840 -2.558 -1.829 1.00 98.00 186 LEU A C 1
ATOM 1440 O O . LEU A 1 186 ? 0.191 -1.934 -1.557 1.00 98.00 186 LEU A O 1
ATOM 1444 N N . GLY A 1 187 ? -1.346 -2.598 -3.066 1.00 95.81 187 GLY A N 1
ATOM 1445 C CA . GLY A 1 187 ? -0.718 -1.947 -4.215 1.00 95.81 187 GLY A CA 1
ATOM 1446 C C . GLY A 1 187 ? 0.759 -2.342 -4.373 1.00 95.81 187 GLY A C 1
ATOM 1447 O O . GLY A 1 187 ? 1.130 -3.511 -4.327 1.00 95.81 187 GLY A O 1
ATOM 1448 N N . GLY A 1 188 ? 1.633 -1.346 -4.525 1.00 96.44 188 GLY A N 1
ATOM 1449 C CA . GLY A 1 188 ? 3.091 -1.508 -4.509 1.00 96.44 188 GLY A CA 1
ATOM 1450 C C . GLY A 1 188 ? 3.718 -1.514 -3.108 1.00 96.44 188 GLY A C 1
ATOM 1451 O O . GLY A 1 188 ? 4.863 -1.087 -2.976 1.00 96.44 188 GLY A O 1
ATOM 1452 N N . SER A 1 189 ? 2.987 -1.915 -2.061 1.00 97.19 189 SER A N 1
ATOM 1453 C CA . SER A 1 189 ? 3.455 -2.072 -0.670 1.00 97.19 189 SER A CA 1
ATOM 1454 C C . SER A 1 189 ? 4.113 -0.826 -0.039 1.00 97.19 189 SER A C 1
ATOM 1456 O O . SER A 1 189 ? 4.893 -0.910 0.915 1.00 97.19 189 SER A O 1
ATOM 1458 N N . GLN A 1 190 ? 3.847 0.359 -0.590 1.00 96.88 190 GLN A N 1
ATOM 1459 C CA . GLN A 1 190 ? 4.638 1.566 -0.331 1.00 96.88 190 GLN A CA 1
ATOM 1460 C C . GLN A 1 190 ? 4.296 2.246 1.008 1.00 96.88 190 GLN A C 1
ATOM 1462 O O . GLN A 1 190 ? 5.104 3.017 1.526 1.00 96.88 190 GLN A O 1
ATOM 1467 N N . MET A 1 191 ? 3.104 1.991 1.554 1.00 97.56 191 MET A N 1
ATOM 1468 C CA . MET A 1 191 ? 2.636 2.547 2.828 1.00 97.56 191 MET A CA 1
ATOM 1469 C C . MET A 1 191 ? 3.082 1.687 4.013 1.00 97.56 191 MET A C 1
ATOM 1471 O O . MET A 1 191 ? 3.765 2.170 4.916 1.00 97.56 191 MET A O 1
ATOM 1475 N N . ASN A 1 192 ? 2.749 0.397 3.977 1.00 98.12 192 ASN A N 1
ATOM 1476 C CA . ASN A 1 192 ? 3.062 -0.564 5.029 1.00 98.12 192 ASN A CA 1
ATOM 1477 C C . ASN A 1 192 ? 4.584 -0.714 5.224 1.00 98.12 192 ASN A C 1
ATOM 1479 O O . ASN A 1 192 ? 5.056 -0.597 6.351 1.00 98.12 192 ASN A O 1
ATOM 1483 N N . ASN A 1 193 ? 5.376 -0.796 4.144 1.00 97.88 193 ASN A N 1
ATOM 1484 C CA . ASN A 1 193 ? 6.839 -0.883 4.253 1.00 97.88 193 ASN A CA 1
ATOM 1485 C C . ASN A 1 193 ? 7.480 0.342 4.924 1.00 97.88 193 ASN A C 1
ATOM 1487 O O . ASN A 1 193 ? 8.493 0.197 5.604 1.00 97.88 193 ASN A O 1
ATOM 1491 N N . PHE A 1 194 ? 6.910 1.539 4.754 1.00 98.19 194 PHE A N 1
ATOM 1492 C CA . PHE A 1 194 ? 7.389 2.746 5.431 1.00 98.19 194 PHE A CA 1
ATOM 1493 C C . PHE A 1 194 ? 7.032 2.737 6.921 1.00 98.19 194 PHE A C 1
ATOM 1495 O O . PHE A 1 194 ? 7.881 3.047 7.758 1.00 98.19 194 PHE A O 1
ATOM 1502 N N . LEU A 1 195 ? 5.797 2.349 7.255 1.00 98.25 195 LEU A N 1
ATOM 1503 C CA . LEU A 1 195 ? 5.360 2.201 8.644 1.00 98.25 195 LEU A CA 1
ATOM 1504 C C . LEU A 1 195 ? 6.211 1.150 9.368 1.00 98.25 195 LEU A C 1
ATOM 1506 O O . LEU A 1 195 ? 6.764 1.445 10.419 1.00 98.25 195 LEU A O 1
ATOM 1510 N N . HIS A 1 196 ? 6.417 -0.019 8.763 1.00 98.12 196 HIS A N 1
ATOM 1511 C CA . HIS A 1 196 ? 7.262 -1.087 9.298 1.00 98.12 196 HIS A CA 1
ATOM 1512 C C . HIS A 1 196 ? 8.739 -0.660 9.444 1.00 98.12 196 HIS A C 1
ATOM 1514 O O . HIS A 1 196 ? 9.365 -0.955 10.460 1.00 98.12 196 HIS A O 1
ATOM 1520 N N . HIS A 1 197 ? 9.293 0.097 8.484 1.00 97.81 197 HIS A N 1
ATOM 1521 C CA . HIS A 1 197 ? 10.675 0.600 8.542 1.00 97.81 197 HIS A CA 1
ATOM 1522 C C . HIS A 1 197 ? 10.923 1.555 9.722 1.00 97.81 197 HIS A C 1
ATOM 1524 O O . HIS A 1 197 ? 11.975 1.483 10.357 1.00 97.81 197 HIS A O 1
ATOM 1530 N N . PHE A 1 198 ? 9.990 2.471 10.004 1.00 97.94 198 PHE A N 1
ATOM 1531 C CA . PHE A 1 198 ? 10.159 3.484 11.056 1.00 97.94 198 PHE A CA 1
ATOM 1532 C C . PHE A 1 198 ? 9.547 3.094 12.406 1.00 97.94 198 PHE A C 1
ATOM 1534 O O . PHE A 1 198 ? 10.014 3.565 13.442 1.00 97.94 198 PHE A O 1
ATOM 1541 N N . PHE A 1 199 ? 8.541 2.224 12.412 1.00 98.00 199 PHE A N 1
ATOM 1542 C CA . PHE A 1 199 ? 7.804 1.787 13.595 1.00 98.00 199 PHE A CA 1
ATOM 1543 C C . PHE A 1 199 ? 7.738 0.249 13.627 1.00 98.00 199 PHE A C 1
ATOM 1545 O O . PHE A 1 199 ? 6.654 -0.327 13.522 1.00 98.00 199 PHE A O 1
ATOM 1552 N N . PRO A 1 200 ? 8.879 -0.450 13.802 1.00 97.12 200 PRO A N 1
ATOM 1553 C CA . PRO A 1 200 ? 8.965 -1.913 13.693 1.00 97.12 200 PRO A CA 1
ATOM 1554 C C . PRO A 1 200 ? 8.176 -2.681 14.769 1.00 97.12 200 PRO A C 1
ATOM 1556 O O . PRO A 1 200 ? 8.152 -3.907 14.751 1.00 97.12 200 PRO A O 1
ATOM 1559 N N . HIS A 1 201 ? 7.532 -1.981 15.709 1.00 97.69 201 HIS A N 1
ATOM 1560 C CA . HIS A 1 201 ? 6.644 -2.536 16.734 1.00 97.69 201 HIS A CA 1
ATOM 1561 C C . HIS A 1 201 ? 5.145 -2.310 16.439 1.00 97.69 201 HIS A C 1
ATOM 1563 O O . HIS A 1 201 ? 4.300 -2.713 17.240 1.00 97.69 201 HIS A O 1
ATOM 1569 N N . MET A 1 202 ? 4.787 -1.685 15.310 1.00 98.19 202 MET A N 1
ATOM 1570 C CA . MET A 1 202 ? 3.404 -1.673 14.826 1.00 98.19 202 MET A CA 1
ATOM 1571 C C . MET A 1 202 ? 3.018 -3.056 14.296 1.00 98.19 202 MET A C 1
ATOM 1573 O O . MET A 1 202 ? 3.752 -3.652 13.517 1.00 98.19 202 MET A O 1
ATOM 1577 N N . ASN A 1 203 ? 1.847 -3.538 14.708 1.00 98.56 203 ASN A N 1
ATOM 1578 C CA . ASN A 1 203 ? 1.203 -4.751 14.220 1.00 98.56 203 ASN A CA 1
ATOM 1579 C C . ASN A 1 203 ? 0.346 -4.383 13.000 1.00 98.56 203 ASN A C 1
ATOM 1581 O O . ASN A 1 203 ? -0.819 -3.999 13.135 1.00 98.56 203 ASN A O 1
ATOM 1585 N N . ILE A 1 204 ? 0.962 -4.439 11.824 1.00 98.81 204 ILE A N 1
ATOM 1586 C CA . ILE A 1 204 ? 0.398 -4.058 10.534 1.00 98.81 204 ILE A CA 1
ATOM 1587 C C . ILE A 1 204 ? -0.260 -5.278 9.884 1.00 98.81 204 ILE A C 1
ATOM 1589 O O . ILE A 1 204 ? 0.369 -6.310 9.647 1.00 98.81 204 ILE A O 1
ATOM 1593 N N . THR A 1 205 ? -1.540 -5.123 9.565 1.00 98.88 205 THR A N 1
ATOM 1594 C CA . THR A 1 205 ? -2.358 -6.099 8.843 1.00 98.88 205 THR A CA 1
ATOM 1595 C C . THR A 1 205 ? -2.767 -5.459 7.526 1.00 98.88 205 THR A C 1
ATOM 1597 O O . THR A 1 205 ? -3.487 -4.463 7.543 1.00 98.88 205 THR A O 1
ATOM 1600 N N . VAL A 1 206 ? -2.292 -5.982 6.396 1.00 98.88 206 VAL A N 1
ATOM 1601 C CA . VAL A 1 206 ? -2.707 -5.512 5.067 1.00 98.88 206 VAL A CA 1
ATOM 1602 C C . VAL A 1 206 ? -3.720 -6.491 4.489 1.00 98.88 206 VAL A C 1
ATOM 1604 O O . VAL A 1 206 ? -3.462 -7.690 4.479 1.00 98.88 206 VAL A O 1
ATOM 1607 N N . ILE A 1 207 ? -4.851 -5.997 4.000 1.00 98.81 207 ILE A N 1
ATOM 1608 C CA . ILE A 1 207 ? -5.843 -6.779 3.263 1.00 98.81 207 ILE A CA 1
ATOM 1609 C C . ILE A 1 207 ? -5.688 -6.450 1.782 1.00 98.81 207 ILE A C 1
ATOM 1611 O O . ILE A 1 207 ? -5.704 -5.277 1.405 1.00 98.81 207 ILE A O 1
ATOM 1615 N N . GLU A 1 208 ? -5.515 -7.471 0.952 1.00 98.44 208 GLU A N 1
ATOM 1616 C CA . GLU A 1 208 ? -5.346 -7.348 -0.497 1.00 98.44 208 GLU A CA 1
ATOM 1617 C C . GLU A 1 208 ? -6.318 -8.294 -1.200 1.00 98.44 208 GLU A C 1
ATOM 1619 O O . GLU A 1 208 ? -6.462 -9.442 -0.790 1.00 98.44 208 GLU A O 1
ATOM 1624 N N . LEU A 1 209 ? -6.982 -7.835 -2.260 1.00 98.06 209 LEU A N 1
ATOM 1625 C CA . LEU A 1 209 ? -7.984 -8.639 -2.955 1.00 98.06 209 LEU A CA 1
ATOM 1626 C C . LEU A 1 209 ? -7.337 -9.775 -3.763 1.00 98.06 209 LEU A C 1
ATOM 1628 O O . LEU A 1 209 ? -7.925 -10.846 -3.906 1.00 98.06 209 LEU A O 1
ATOM 1632 N N . GLU A 1 210 ? -6.131 -9.556 -4.302 1.00 97.31 210 GLU A N 1
ATOM 1633 C CA . GLU A 1 210 ? -5.540 -10.454 -5.297 1.00 97.31 210 GLU A CA 1
ATOM 1634 C C . GLU A 1 210 ? -4.172 -11.036 -4.913 1.00 97.31 210 GLU A C 1
ATOM 1636 O O . GLU A 1 210 ? -3.180 -10.326 -4.739 1.00 97.31 210 GLU A O 1
ATOM 1641 N N . GLN A 1 211 ? -4.074 -12.372 -4.935 1.00 98.12 211 GLN A N 1
ATOM 1642 C CA . GLN A 1 211 ? -2.816 -13.108 -4.741 1.00 98.12 211 GLN A CA 1
ATOM 1643 C C . GLN A 1 211 ? -1.708 -12.636 -5.700 1.00 98.12 211 GLN A C 1
ATOM 1645 O O . GLN A 1 211 ? -0.549 -12.524 -5.308 1.00 98.12 211 GLN A O 1
ATOM 1650 N N . THR A 1 212 ? -2.049 -12.297 -6.948 1.00 97.81 212 THR A N 1
ATOM 1651 C CA . THR A 1 212 ? -1.077 -11.794 -7.930 1.00 97.81 212 THR A CA 1
ATOM 1652 C C . THR A 1 212 ? -0.485 -10.441 -7.516 1.00 97.81 212 THR A C 1
ATOM 1654 O O . THR A 1 212 ? 0.702 -10.204 -7.734 1.00 97.81 212 THR A O 1
ATOM 1657 N N . MET A 1 213 ? -1.276 -9.564 -6.886 1.00 97.75 213 MET A N 1
ATOM 1658 C CA . MET A 1 213 ? -0.798 -8.278 -6.362 1.00 97.75 213 MET A CA 1
ATOM 1659 C C . MET A 1 213 ? 0.152 -8.488 -5.180 1.00 97.75 213 MET A C 1
ATOM 1661 O O . MET A 1 213 ? 1.239 -7.905 -5.165 1.00 97.75 213 MET A O 1
ATOM 1665 N N . HIS A 1 214 ? -0.197 -9.389 -4.256 1.00 98.56 214 HIS A N 1
ATOM 1666 C CA . HIS A 1 214 ? 0.689 -9.833 -3.177 1.00 98.56 214 HIS A CA 1
ATOM 1667 C C . HIS A 1 214 ? 2.039 -10.355 -3.708 1.00 98.56 214 HIS A C 1
ATOM 1669 O O . HIS A 1 214 ? 3.101 -9.857 -3.326 1.00 98.56 214 HIS A O 1
ATOM 1675 N N . ASP A 1 215 ? 2.015 -11.310 -4.639 1.00 98.50 215 ASP A N 1
ATOM 1676 C CA . ASP A 1 215 ? 3.224 -11.967 -5.147 1.00 98.50 215 ASP A CA 1
ATOM 1677 C C . ASP A 1 215 ? 4.138 -10.985 -5.904 1.00 98.50 215 ASP A C 1
ATOM 1679 O O . ASP A 1 215 ? 5.370 -11.064 -5.828 1.00 98.50 215 ASP A O 1
ATOM 1683 N N . ILE A 1 216 ? 3.548 -10.014 -6.608 1.00 98.19 216 ILE A N 1
ATOM 1684 C CA . ILE A 1 216 ? 4.273 -8.923 -7.269 1.00 98.19 216 ILE A CA 1
ATOM 1685 C C . ILE A 1 216 ? 4.873 -7.953 -6.244 1.00 98.19 216 ILE A C 1
ATOM 1687 O O . ILE A 1 216 ? 6.030 -7.546 -6.404 1.00 98.19 216 ILE A O 1
ATOM 1691 N N . ALA A 1 217 ? 4.141 -7.605 -5.183 1.00 98.44 217 ALA A N 1
ATOM 1692 C CA . ALA A 1 217 ? 4.629 -6.738 -4.116 1.00 98.44 217 ALA A CA 1
ATOM 1693 C C . ALA A 1 217 ? 5.837 -7.353 -3.384 1.00 98.44 217 ALA A C 1
ATOM 1695 O O . ALA A 1 217 ? 6.872 -6.692 -3.236 1.00 98.44 217 ALA A O 1
ATOM 1696 N N . LEU A 1 218 ? 5.740 -8.637 -3.023 1.00 98.19 218 LEU A N 1
ATOM 1697 C CA . LEU A 1 218 ? 6.808 -9.440 -2.417 1.00 98.19 218 LEU A CA 1
ATOM 1698 C C . LEU A 1 218 ? 8.050 -9.506 -3.318 1.00 98.19 218 LEU A C 1
ATOM 1700 O O . LEU A 1 218 ? 9.174 -9.269 -2.875 1.00 98.19 218 LEU A O 1
ATOM 1704 N N . LYS A 1 219 ? 7.856 -9.779 -4.612 1.00 97.62 219 LYS A N 1
ATOM 1705 C CA . LYS A 1 219 ? 8.955 -10.030 -5.554 1.00 97.62 219 LYS A CA 1
ATOM 1706 C C . LYS A 1 219 ? 9.635 -8.769 -6.097 1.00 97.62 219 LYS A C 1
ATOM 1708 O O . LYS A 1 219 ? 10.826 -8.820 -6.406 1.00 97.62 219 LYS A O 1
ATOM 1713 N N . TYR A 1 220 ? 8.909 -7.658 -6.251 1.00 97.88 220 TYR A N 1
ATOM 1714 C CA . TYR A 1 220 ? 9.409 -6.467 -6.958 1.00 97.88 220 TYR A CA 1
ATOM 1715 C C . TYR A 1 220 ? 9.363 -5.163 -6.154 1.00 97.88 220 TYR A C 1
ATOM 1717 O O . TYR A 1 220 ? 10.183 -4.281 -6.431 1.00 97.88 220 TYR A O 1
ATOM 1725 N N . PHE A 1 221 ? 8.462 -5.034 -5.175 1.00 98.12 221 PHE A N 1
ATOM 1726 C CA . PHE A 1 221 ? 8.257 -3.801 -4.398 1.00 98.12 221 PHE A CA 1
ATOM 1727 C C . PHE A 1 221 ? 8.780 -3.878 -2.954 1.00 98.12 221 PHE A C 1
ATOM 1729 O O . PHE A 1 221 ? 8.705 -2.897 -2.215 1.00 98.12 221 PHE A O 1
ATOM 1736 N N . GLY A 1 222 ? 9.397 -5.000 -2.574 1.00 97.25 222 GLY A N 1
ATOM 1737 C CA . GLY A 1 222 ? 10.118 -5.131 -1.309 1.00 97.25 222 GLY A CA 1
ATOM 1738 C C . GLY A 1 222 ? 9.213 -5.212 -0.083 1.00 97.25 222 GLY A C 1
ATOM 1739 O O . GLY A 1 222 ? 9.653 -4.828 0.996 1.00 97.25 222 GLY A O 1
ATOM 1740 N N . LEU A 1 223 ? 7.969 -5.682 -0.247 1.00 98.31 223 LEU A N 1
ATOM 1741 C CA . LEU A 1 223 ? 7.172 -6.207 0.866 1.00 98.31 223 LEU A CA 1
ATOM 1742 C C . LEU A 1 223 ? 8.004 -7.248 1.635 1.00 98.31 223 LEU A C 1
ATOM 1744 O O . LEU A 1 223 ? 8.683 -8.079 1.031 1.00 98.31 223 LEU A O 1
ATOM 1748 N N . SER A 1 224 ? 7.938 -7.199 2.962 1.00 95.50 224 SER A N 1
ATOM 1749 C CA . SER A 1 224 ? 8.554 -8.179 3.857 1.00 95.50 224 SER A CA 1
ATOM 1750 C C . SER A 1 224 ? 7.575 -8.555 4.960 1.00 95.50 224 SER A C 1
ATOM 1752 O O . SER A 1 224 ? 7.108 -7.673 5.677 1.00 95.50 224 SER A O 1
ATOM 1754 N N . GLU A 1 225 ? 7.273 -9.840 5.104 1.00 97.94 225 GLU A N 1
ATOM 1755 C CA . GLU A 1 225 ? 6.373 -10.331 6.150 1.00 97.94 225 GLU A CA 1
ATOM 1756 C C . GLU A 1 225 ? 7.146 -10.917 7.335 1.00 97.94 225 GLU A C 1
ATOM 1758 O O . GLU A 1 225 ? 8.166 -11.588 7.159 1.00 97.94 225 GLU A O 1
ATOM 1763 N N . ASP A 1 226 ? 6.651 -10.661 8.544 1.00 97.81 226 ASP A N 1
ATOM 1764 C CA . ASP A 1 226 ? 7.180 -11.170 9.809 1.00 97.81 226 ASP A CA 1
ATOM 1765 C C . ASP A 1 226 ? 6.070 -11.238 10.886 1.00 97.81 226 ASP A C 1
ATOM 1767 O O . ASP A 1 226 ? 4.886 -11.350 10.569 1.00 97.81 226 ASP A O 1
ATOM 1771 N N . SER A 1 227 ? 6.417 -11.210 12.180 1.00 97.50 227 SER A N 1
ATOM 1772 C CA . SER A 1 227 ? 5.415 -11.210 13.259 1.00 97.50 227 SER A CA 1
ATOM 1773 C C . SER A 1 227 ? 4.600 -9.914 13.356 1.00 97.50 227 SER A C 1
ATOM 1775 O O . SER A 1 227 ? 3.557 -9.904 14.010 1.00 97.50 227 SER A O 1
ATOM 1777 N N . ASN A 1 228 ? 5.087 -8.828 12.753 1.00 98.19 228 ASN A N 1
ATOM 1778 C CA . ASN A 1 228 ? 4.603 -7.465 12.934 1.00 98.19 228 ASN A CA 1
ATOM 1779 C C . ASN A 1 228 ? 4.060 -6.866 11.624 1.00 98.19 228 ASN A C 1
ATOM 1781 O O . ASN A 1 228 ? 3.261 -5.939 11.684 1.00 98.19 228 ASN A O 1
ATOM 1785 N N . GLN A 1 229 ? 4.415 -7.396 10.451 1.00 98.50 229 GLN A N 1
ATOM 1786 C CA . GLN A 1 229 ? 3.777 -7.080 9.170 1.00 98.50 229 GLN A CA 1
ATOM 1787 C C . GLN A 1 229 ? 3.332 -8.361 8.454 1.00 98.50 229 GLN A C 1
ATOM 1789 O O . GLN A 1 229 ? 4.142 -9.254 8.232 1.00 98.50 229 GLN A O 1
ATOM 1794 N N . ARG A 1 230 ? 2.058 -8.430 8.046 1.00 98.62 230 ARG A N 1
ATOM 1795 C CA . ARG A 1 230 ? 1.501 -9.533 7.238 1.00 98.62 230 ARG A CA 1
ATOM 1796 C C . ARG A 1 230 ? 0.447 -9.048 6.246 1.00 98.62 230 ARG A C 1
ATOM 1798 O O . ARG A 1 230 ? -0.228 -8.047 6.509 1.00 98.62 230 ARG A O 1
ATOM 1805 N N . VAL A 1 231 ? 0.264 -9.795 5.165 1.00 98.88 231 VAL A N 1
ATOM 1806 C CA . VAL A 1 231 ? -0.820 -9.632 4.194 1.00 98.88 231 VAL A CA 1
ATOM 1807 C C . VAL A 1 231 ? -1.835 -10.767 4.357 1.00 98.88 231 VAL A C 1
ATOM 1809 O O . VAL A 1 231 ? -1.484 -11.914 4.620 1.00 98.88 231 VAL A O 1
ATOM 1812 N N . ILE A 1 232 ? -3.117 -10.449 4.206 1.00 98.75 232 ILE A N 1
ATOM 1813 C CA . ILE A 1 232 ? -4.218 -11.407 4.126 1.00 98.75 232 ILE A CA 1
ATOM 1814 C C . ILE A 1 232 ? -4.881 -11.194 2.766 1.00 98.75 232 ILE A C 1
ATOM 1816 O O . ILE A 1 232 ? -5.338 -10.091 2.467 1.00 98.75 232 ILE A O 1
ATOM 1820 N N . VAL A 1 233 ? -4.907 -12.240 1.937 1.00 98.69 233 VAL A N 1
ATOM 1821 C CA . VAL A 1 233 ? -5.544 -12.187 0.615 1.00 98.69 233 VAL A CA 1
ATOM 1822 C C . VAL A 1 233 ? -7.035 -12.494 0.775 1.00 98.69 233 VAL A C 1
ATOM 1824 O O . VAL A 1 233 ? -7.407 -13.645 1.001 1.00 98.69 233 VAL A O 1
ATOM 1827 N N . MET A 1 234 ? -7.865 -11.450 0.754 1.00 98.38 234 MET A N 1
ATOM 1828 C CA . MET A 1 234 ? -9.297 -11.475 1.081 1.00 98.38 234 MET A CA 1
ATOM 1829 C C . MET A 1 234 ? -9.983 -10.199 0.568 1.00 98.38 234 MET A C 1
ATOM 1831 O O . MET A 1 234 ? -9.332 -9.169 0.388 1.00 98.38 234 MET A O 1
ATOM 1835 N N . ASP A 1 235 ? -11.303 -10.227 0.381 1.00 98.25 235 ASP A N 1
ATOM 1836 C CA . ASP A 1 235 ? -12.064 -8.999 0.147 1.00 98.25 235 ASP A CA 1
ATOM 1837 C C . ASP A 1 235 ? -12.049 -8.082 1.391 1.00 98.25 235 ASP A C 1
ATOM 1839 O O . ASP A 1 235 ? -12.213 -8.524 2.531 1.00 98.25 235 ASP A O 1
ATOM 1843 N N . GLY A 1 236 ? -11.838 -6.779 1.177 1.00 98.31 236 GLY A N 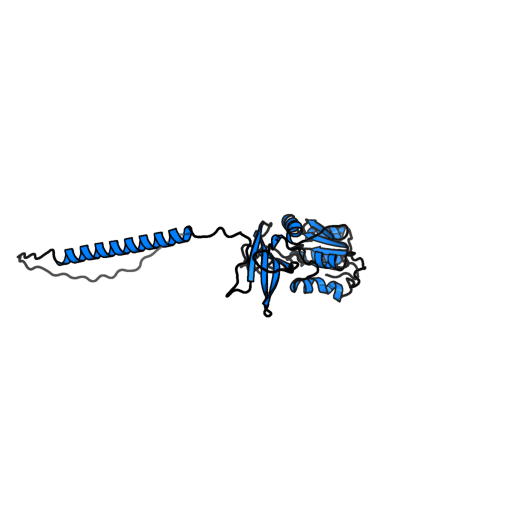1
ATOM 1844 C CA . GLY A 1 236 ? -11.708 -5.804 2.263 1.00 98.31 236 GLY A CA 1
ATOM 1845 C C . GLY A 1 236 ? -13.016 -5.467 2.987 1.00 98.31 236 GLY A C 1
ATOM 1846 O O . GLY A 1 236 ? -12.980 -5.103 4.162 1.00 98.31 236 GLY A O 1
ATOM 1847 N N . LEU A 1 237 ? -14.165 -5.602 2.321 1.00 98.25 237 LEU A N 1
ATOM 1848 C CA . LEU A 1 237 ? -15.493 -5.405 2.908 1.00 98.25 237 LEU A CA 1
ATOM 1849 C C . LEU A 1 237 ? -15.876 -6.629 3.751 1.00 98.25 237 LEU A C 1
ATOM 1851 O O . LEU A 1 237 ? -16.383 -6.481 4.867 1.00 98.25 237 LEU A O 1
ATOM 1855 N N . GLU A 1 238 ? -15.566 -7.830 3.251 1.00 98.56 238 GLU A N 1
ATOM 1856 C CA . GLU A 1 238 ? -15.701 -9.086 3.992 1.00 98.56 238 GLU A CA 1
ATOM 1857 C C . GLU A 1 238 ? -14.821 -9.081 5.251 1.00 98.56 238 GLU A C 1
ATOM 1859 O O . GLU A 1 238 ? -15.344 -9.280 6.351 1.00 98.56 238 GLU A O 1
ATOM 1864 N N . TYR A 1 239 ? -13.527 -8.742 5.130 1.00 98.69 239 TYR A N 1
ATOM 1865 C CA . TYR A 1 239 ? -12.629 -8.647 6.287 1.00 98.69 239 TYR A CA 1
ATOM 1866 C C . TYR A 1 239 ? -13.147 -7.655 7.332 1.00 98.69 239 TYR A C 1
ATOM 1868 O O . TYR A 1 239 ? -13.165 -7.980 8.516 1.00 98.69 239 TYR A O 1
ATOM 1876 N N . LEU A 1 240 ? -13.595 -6.458 6.927 1.00 98.44 240 LEU A N 1
ATOM 1877 C CA . LEU A 1 240 ? -14.139 -5.462 7.860 1.00 98.44 240 LEU A CA 1
ATOM 1878 C C . LEU A 1 240 ? -15.364 -5.976 8.618 1.00 98.44 240 LEU A C 1
ATOM 1880 O O . LEU A 1 240 ? -15.476 -5.741 9.822 1.00 98.44 240 LEU A O 1
ATOM 1884 N N . LYS A 1 241 ? -16.269 -6.686 7.933 1.00 98.56 241 LYS A N 1
ATOM 1885 C CA . LYS A 1 241 ? -17.432 -7.308 8.569 1.00 98.56 241 LYS A CA 1
ATOM 1886 C C . LYS A 1 241 ? -16.995 -8.375 9.575 1.00 98.56 241 LYS A C 1
ATOM 1888 O O . LYS A 1 241 ? -17.430 -8.335 10.723 1.00 98.56 241 LYS A O 1
ATOM 1893 N N . GLU A 1 242 ? -16.131 -9.309 9.179 1.00 98.69 242 GLU A N 1
ATOM 1894 C CA . GLU A 1 242 ? -15.674 -10.358 10.095 1.00 98.69 242 GLU A CA 1
ATOM 1895 C C . GLU A 1 242 ? -14.870 -9.802 11.277 1.00 98.69 242 GLU A C 1
ATOM 1897 O O . GLU A 1 242 ? -15.013 -10.278 12.399 1.00 98.69 242 GLU A O 1
ATOM 1902 N N . ALA A 1 243 ? -14.031 -8.791 11.051 1.00 98.56 243 ALA A N 1
ATOM 1903 C CA . ALA A 1 243 ? -13.252 -8.133 12.091 1.00 98.56 243 ALA A CA 1
ATOM 1904 C C . ALA A 1 243 ? -14.160 -7.410 13.100 1.00 98.56 243 ALA A C 1
ATOM 1906 O O . ALA A 1 243 ? -13.891 -7.457 14.303 1.00 98.56 243 ALA A O 1
ATOM 1907 N N . ALA A 1 244 ? -15.264 -6.807 12.643 1.00 98.44 244 ALA A N 1
ATOM 1908 C CA . ALA A 1 244 ? -16.296 -6.252 13.516 1.00 98.44 244 ALA A CA 1
ATOM 1909 C C . ALA A 1 244 ? -17.013 -7.354 14.322 1.00 98.44 244 ALA A C 1
ATOM 1911 O O . ALA A 1 244 ? -17.117 -7.232 15.544 1.00 98.44 244 ALA A O 1
ATOM 1912 N N . ASP A 1 245 ? -17.419 -8.458 13.679 1.00 98.44 245 ASP A N 1
ATOM 1913 C CA . ASP A 1 245 ? -18.043 -9.619 14.341 1.00 98.44 245 ASP A CA 1
ATOM 1914 C C . ASP A 1 245 ? -17.107 -10.286 15.375 1.00 98.44 245 ASP A C 1
ATOM 1916 O O . ASP A 1 245 ? -17.555 -10.739 16.430 1.00 98.44 245 ASP A O 1
ATOM 1920 N N . ARG A 1 246 ? -15.793 -10.320 15.103 1.00 98.31 246 ARG A N 1
ATOM 1921 C CA . ARG A 1 246 ? -14.743 -10.802 16.023 1.00 98.31 246 ARG A CA 1
ATOM 1922 C C . ARG A 1 246 ? -14.369 -9.794 17.117 1.00 98.31 246 ARG A C 1
ATOM 1924 O O . ARG A 1 246 ? -13.653 -10.159 18.049 1.00 98.31 246 ARG A O 1
ATOM 1931 N N . GLY A 1 247 ? -14.825 -8.544 17.026 1.00 98.12 247 GLY A N 1
ATOM 1932 C CA . GLY A 1 247 ? -14.475 -7.476 17.965 1.00 98.12 247 GLY A CA 1
ATOM 1933 C C . GLY A 1 247 ? -13.013 -7.017 17.885 1.00 98.12 247 GLY A C 1
ATOM 1934 O O . GLY A 1 247 ? -12.453 -6.586 18.896 1.00 98.12 247 GLY A O 1
ATOM 1935 N N . GLU A 1 248 ? -12.378 -7.118 16.713 1.00 98.38 248 GLU A N 1
ATOM 1936 C CA . GLU A 1 248 ? -11.019 -6.618 16.473 1.00 98.38 248 GLU A CA 1
ATOM 1937 C C . GLU A 1 248 ? -10.923 -5.099 16.682 1.00 98.38 248 GLU A C 1
ATOM 1939 O O . GLU A 1 248 ? -11.897 -4.361 16.522 1.00 98.38 248 GLU A O 1
ATOM 1944 N N . LYS A 1 249 ? -9.734 -4.621 17.082 1.00 98.31 249 LYS A N 1
ATOM 1945 C CA . LYS A 1 249 ? -9.525 -3.226 17.497 1.00 98.31 249 LYS A CA 1
ATOM 1946 C C . LYS A 1 249 ? -8.194 -2.637 17.039 1.00 98.31 249 LYS A C 1
ATOM 1948 O O . LYS A 1 249 ? -7.136 -2.970 17.589 1.00 98.31 249 LYS A O 1
ATOM 1953 N N . PHE A 1 250 ? -8.283 -1.685 16.112 1.00 98.69 250 PHE A N 1
ATOM 1954 C CA . PHE A 1 250 ? -7.162 -0.963 15.507 1.00 98.69 250 PHE A CA 1
ATOM 1955 C C . PHE A 1 250 ? -7.005 0.465 16.052 1.00 98.69 250 PHE A C 1
ATOM 1957 O O . PHE A 1 250 ? -7.975 1.126 16.432 1.00 98.69 250 PHE A O 1
ATOM 1964 N N . ASP A 1 251 ? -5.757 0.930 16.091 1.00 98.62 251 ASP A N 1
ATOM 1965 C CA . ASP A 1 251 ? -5.359 2.312 16.375 1.00 98.62 251 ASP A CA 1
ATOM 1966 C C . ASP A 1 251 ? -5.385 3.178 15.100 1.00 98.62 251 ASP A C 1
ATOM 1968 O O . ASP A 1 251 ? -5.576 4.389 15.184 1.00 98.62 251 ASP A O 1
ATOM 1972 N N . ALA A 1 252 ? -5.249 2.568 13.917 1.00 98.56 252 ALA A N 1
ATOM 1973 C CA . ALA A 1 252 ? -5.468 3.208 12.619 1.00 98.56 252 ALA A CA 1
ATOM 1974 C C . ALA A 1 252 ? -6.018 2.213 11.584 1.00 98.56 252 ALA A C 1
ATOM 1976 O O . ALA A 1 252 ? -5.630 1.042 11.593 1.00 98.56 252 ALA A O 1
ATOM 1977 N N . VAL A 1 253 ? -6.880 2.686 10.682 1.00 98.56 253 VAL A N 1
ATOM 1978 C CA . VAL A 1 253 ? -7.387 1.931 9.525 1.00 98.56 253 VAL A CA 1
ATOM 1979 C C . VAL A 1 253 ? -7.185 2.769 8.265 1.00 98.56 253 VAL A C 1
ATOM 1981 O O . VAL A 1 253 ? -7.881 3.755 8.075 1.00 98.56 253 VAL A O 1
ATOM 1984 N N . TYR A 1 254 ? -6.261 2.387 7.389 1.00 98.31 254 TYR A N 1
ATOM 1985 C CA . TYR A 1 254 ? -6.066 3.062 6.104 1.00 98.31 254 TYR A CA 1
ATOM 1986 C C . TYR A 1 254 ? -6.853 2.353 4.993 1.00 98.31 254 TYR A C 1
ATOM 1988 O O . TYR A 1 254 ? -6.805 1.127 4.891 1.00 98.31 254 TYR A O 1
ATOM 1996 N N . ILE A 1 255 ? -7.536 3.116 4.134 1.00 96.94 255 ILE A N 1
ATOM 1997 C CA . ILE A 1 255 ? -8.285 2.592 2.981 1.00 96.94 255 ILE A CA 1
ATOM 1998 C C . ILE A 1 255 ? -7.672 3.167 1.695 1.00 96.94 255 ILE A C 1
ATOM 2000 O O . ILE A 1 255 ? -7.844 4.346 1.399 1.00 96.94 255 ILE A O 1
ATOM 2004 N N . ASP A 1 256 ? -6.965 2.325 0.942 1.00 94.62 256 ASP A N 1
ATOM 2005 C CA . ASP A 1 256 ? -6.321 2.617 -0.354 1.00 94.62 256 ASP A CA 1
ATOM 2006 C C . ASP A 1 256 ? -6.856 1.644 -1.435 1.00 94.62 256 ASP A C 1
ATOM 2008 O O . ASP A 1 256 ? -6.158 1.185 -2.339 1.00 94.62 256 ASP A O 1
ATOM 2012 N N . ALA A 1 257 ? -8.132 1.264 -1.289 1.00 93.81 257 ALA A N 1
ATOM 2013 C CA . ALA A 1 257 ? -8.825 0.258 -2.090 1.00 93.81 257 ALA A CA 1
ATOM 2014 C C . ALA A 1 257 ? -9.312 0.828 -3.437 1.00 93.81 257 ALA A C 1
ATOM 2016 O O . ALA A 1 257 ? -10.517 0.946 -3.688 1.00 93.81 257 ALA A O 1
ATOM 2017 N N . CYS A 1 258 ? -8.366 1.227 -4.288 1.00 91.25 258 CYS A N 1
ATOM 2018 C CA . CYS A 1 258 ? -8.638 1.677 -5.652 1.00 91.25 258 CYS A CA 1
ATOM 2019 C C . CYS A 1 258 ? -8.841 0.485 -6.608 1.00 91.25 258 CYS A C 1
ATOM 2021 O O . CYS A 1 258 ? -8.117 -0.509 -6.498 1.00 91.25 258 CYS A O 1
ATOM 2023 N N . PRO A 1 259 ? -9.739 0.578 -7.605 1.00 89.31 259 PRO A N 1
ATOM 2024 C CA . PRO A 1 259 ? -9.759 -0.382 -8.706 1.00 89.31 259 PRO A CA 1
ATOM 2025 C C . PRO A 1 259 ? -8.503 -0.216 -9.581 1.00 89.31 259 PRO A C 1
ATOM 2027 O O . PRO A 1 259 ? -7.923 0.868 -9.658 1.00 89.31 259 PRO A O 1
ATOM 2030 N N . THR A 1 260 ? -8.082 -1.277 -10.276 1.00 88.38 260 THR A N 1
ATOM 2031 C CA . THR A 1 260 ? -6.946 -1.219 -11.225 1.00 88.38 260 THR A CA 1
ATOM 2032 C C . THR A 1 260 ? -7.386 -1.070 -12.688 1.00 88.38 260 THR A C 1
ATOM 2034 O O . THR A 1 260 ? -6.567 -0.731 -13.551 1.00 88.38 260 THR A O 1
ATOM 2037 N N . ALA A 1 261 ? -8.683 -1.255 -12.961 1.00 82.94 261 ALA A N 1
ATOM 2038 C CA . ALA A 1 261 ? -9.344 -0.863 -14.202 1.00 82.94 261 ALA A CA 1
ATOM 2039 C C . ALA A 1 261 ? -9.701 0.630 -14.176 1.00 82.94 261 ALA A C 1
ATOM 2041 O O . ALA A 1 261 ? -10.288 1.116 -13.215 1.00 82.94 261 ALA A O 1
ATOM 2042 N N . PHE A 1 262 ? -9.389 1.334 -15.266 1.00 79.38 262 PHE A N 1
ATOM 2043 C CA . PHE A 1 262 ? -9.691 2.757 -15.448 1.00 79.38 262 PHE A CA 1
ATOM 2044 C C . PHE A 1 262 ? -10.294 2.989 -16.845 1.00 79.38 262 PHE A C 1
ATOM 2046 O O . PHE A 1 262 ? -9.599 3.463 -17.757 1.00 79.38 262 PHE A O 1
ATOM 2053 N N . PRO A 1 263 ? -11.560 2.594 -17.070 1.00 75.06 263 PRO A N 1
ATOM 2054 C CA . PRO A 1 263 ? -12.239 2.819 -18.341 1.00 75.06 263 PRO A CA 1
ATOM 2055 C C . PRO A 1 263 ? -12.462 4.320 -18.576 1.00 75.06 263 PRO A C 1
ATOM 2057 O O . PRO A 1 263 ? -12.886 5.053 -17.690 1.00 75.06 263 PRO A O 1
ATOM 2060 N N . SER A 1 264 ? -12.215 4.799 -19.797 1.00 72.25 264 SER A N 1
ATOM 2061 C CA . SER A 1 264 ? -12.345 6.228 -20.146 1.00 72.25 264 SER A CA 1
ATOM 2062 C C . SER A 1 264 ? -13.790 6.763 -20.153 1.00 72.25 264 SER A C 1
ATOM 2064 O O . SER A 1 264 ? -14.003 7.921 -20.506 1.00 72.25 264 SER A O 1
ATOM 2066 N N . SER A 1 265 ? -14.774 5.919 -19.836 1.00 73.56 265 SER A N 1
ATOM 2067 C CA . SER A 1 265 ? -16.212 6.208 -19.833 1.00 73.56 265 SER A CA 1
ATOM 2068 C C . SER A 1 265 ? -16.800 6.488 -18.448 1.00 73.56 265 SER A C 1
ATOM 2070 O O . SER A 1 265 ? -17.948 6.920 -18.377 1.00 73.56 265 SER A O 1
ATOM 2072 N N . GLU A 1 266 ? -16.063 6.227 -17.365 1.00 69.44 266 GLU A N 1
ATOM 2073 C CA . GLU A 1 266 ? -16.596 6.219 -15.995 1.00 69.44 266 GLU A CA 1
ATOM 2074 C C . GLU A 1 266 ? -15.667 6.978 -15.038 1.00 69.44 266 GLU A C 1
ATOM 2076 O O . GLU A 1 266 ? -14.442 6.838 -15.093 1.00 69.44 266 GLU A O 1
ATOM 2081 N N . GLU A 1 267 ? -16.240 7.775 -14.131 1.00 66.88 267 GLU A N 1
ATOM 2082 C CA . GLU A 1 267 ? -15.470 8.430 -13.070 1.00 66.88 267 GLU A CA 1
ATOM 2083 C C . GLU A 1 267 ? -15.009 7.381 -12.053 1.00 66.88 267 GLU A C 1
ATOM 2085 O O . GLU A 1 267 ? -15.759 6.928 -11.191 1.00 66.88 267 GLU A O 1
ATOM 2090 N N . THR A 1 268 ? -13.753 6.957 -12.194 1.00 66.94 268 THR A N 1
ATOM 2091 C CA . THR A 1 268 ? -13.161 5.896 -11.378 1.00 66.94 268 THR A CA 1
ATOM 2092 C C . THR A 1 268 ? -12.822 6.428 -9.982 1.00 66.94 268 THR A C 1
ATOM 2094 O O . THR A 1 268 ? -11.771 7.037 -9.774 1.00 66.94 268 THR A O 1
ATOM 2097 N N . LEU A 1 269 ? -13.728 6.223 -9.025 1.00 71.38 269 LEU A N 1
ATOM 2098 C CA . LEU A 1 269 ? -13.534 6.612 -7.628 1.00 71.38 269 LEU A CA 1
ATOM 2099 C C . LEU A 1 269 ? -12.573 5.667 -6.891 1.00 71.38 269 LEU A C 1
ATOM 2101 O O . LEU A 1 269 ? -12.561 4.456 -7.114 1.00 71.38 269 LEU A O 1
ATOM 2105 N N . CYS A 1 270 ? -11.791 6.244 -5.978 1.00 85.88 270 CYS A N 1
ATOM 2106 C CA . CYS A 1 270 ? -11.030 5.516 -4.971 1.00 85.88 270 CYS A CA 1
ATOM 2107 C C . CYS A 1 270 ? -11.304 6.129 -3.581 1.00 85.88 270 CYS A C 1
ATOM 2109 O O . CYS A 1 270 ? -11.209 7.354 -3.452 1.00 85.88 270 CYS A O 1
ATOM 2111 N N . PRO A 1 271 ? -11.638 5.321 -2.555 1.00 92.56 271 PRO A N 1
ATOM 2112 C CA . PRO A 1 271 ? -11.866 3.873 -2.624 1.00 92.56 271 PRO A CA 1
ATOM 2113 C C . PRO A 1 271 ? -13.110 3.508 -3.455 1.00 92.56 271 PRO A C 1
ATOM 2115 O O . PRO A 1 271 ? -13.925 4.374 -3.780 1.00 92.56 271 PRO A O 1
ATOM 2118 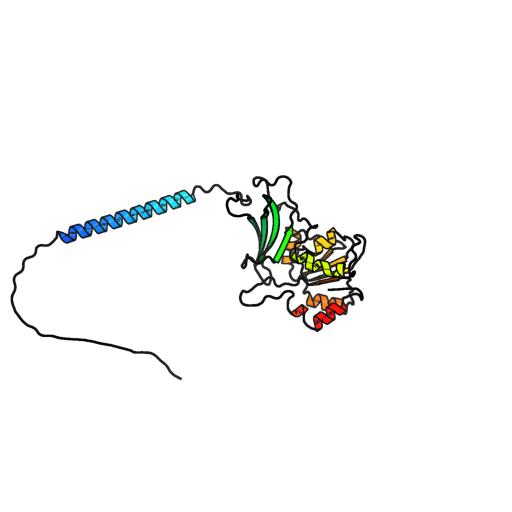N N . ILE A 1 272 ? -13.262 2.225 -3.800 1.00 91.56 272 ILE A N 1
ATOM 2119 C CA . ILE A 1 272 ? -14.493 1.722 -4.432 1.00 91.56 272 ILE A CA 1
ATOM 2120 C C . ILE A 1 272 ? -15.731 2.001 -3.559 1.00 91.56 272 ILE A C 1
ATOM 2122 O O . ILE A 1 272 ? -15.652 2.008 -2.329 1.00 91.56 272 ILE A O 1
ATOM 2126 N N . HIS A 1 273 ? -16.891 2.179 -4.203 1.00 90.62 273 HIS A N 1
ATOM 2127 C CA . HIS A 1 273 ? -18.143 2.604 -3.556 1.00 90.62 273 HIS A CA 1
ATOM 2128 C C . HIS A 1 273 ? -18.533 1.814 -2.297 1.00 90.62 273 HIS A C 1
ATOM 2130 O O . HIS A 1 273 ? -19.039 2.421 -1.361 1.00 90.62 273 HIS A O 1
ATOM 2136 N N . GLY A 1 274 ? -18.241 0.509 -2.226 1.00 93.06 274 GLY A N 1
ATOM 2137 C CA . GLY A 1 274 ? -18.581 -0.325 -1.066 1.00 93.06 274 GLY A CA 1
ATOM 2138 C C . GLY A 1 274 ? -17.971 0.137 0.266 1.00 93.06 274 GLY A C 1
ATOM 2139 O O . GLY A 1 274 ? -18.513 -0.174 1.322 1.00 93.06 274 GLY A O 1
ATOM 2140 N N . PHE A 1 275 ? -16.886 0.924 0.250 1.00 95.62 275 PHE A N 1
ATOM 2141 C CA . PHE A 1 275 ? -16.307 1.528 1.463 1.00 95.62 275 PHE A CA 1
ATOM 2142 C C . PHE A 1 275 ? -17.043 2.789 1.943 1.00 95.62 275 PHE A C 1
ATOM 2144 O O . PHE A 1 275 ? -16.739 3.298 3.021 1.00 95.62 275 PHE A O 1
ATOM 2151 N N . LEU A 1 276 ? -18.008 3.284 1.163 1.00 93.56 276 LEU A N 1
ATOM 2152 C CA . LEU A 1 276 ? -18.832 4.459 1.456 1.00 93.56 276 LEU A CA 1
ATOM 2153 C C . LEU A 1 276 ? -20.272 4.090 1.861 1.00 93.56 276 LEU A C 1
ATOM 2155 O O . LEU A 1 276 ? -21.042 4.978 2.218 1.00 93.56 276 LEU A O 1
ATOM 2159 N N . ASP A 1 277 ? -20.637 2.805 1.817 1.00 95.75 277 ASP A N 1
ATOM 2160 C CA . ASP A 1 277 ? -21.953 2.317 2.239 1.00 95.75 277 ASP A CA 1
ATOM 2161 C C . ASP A 1 277 ? -22.106 2.365 3.770 1.00 95.75 277 ASP A C 1
ATOM 2163 O O . ASP A 1 277 ? -21.186 1.998 4.507 1.00 95.75 277 ASP A O 1
ATOM 2167 N N . ASP A 1 278 ? -23.298 2.728 4.264 1.00 97.94 278 ASP A N 1
ATOM 2168 C CA . ASP A 1 278 ? -23.601 2.878 5.702 1.00 97.94 278 ASP A CA 1
ATOM 2169 C C . ASP A 1 278 ? -23.193 1.656 6.548 1.00 97.94 278 ASP A C 1
ATOM 2171 O O . ASP A 1 278 ? -22.716 1.798 7.675 1.00 97.94 278 ASP A O 1
ATOM 2175 N N . VAL A 1 279 ? -23.357 0.443 6.006 1.00 97.69 279 VAL A N 1
ATOM 2176 C CA . VAL A 1 279 ? -22.993 -0.817 6.680 1.00 97.69 279 VAL A CA 1
ATOM 2177 C C . VAL A 1 279 ? -21.475 -0.957 6.808 1.00 97.69 279 VAL A C 1
ATOM 2179 O O . VAL A 1 279 ? -20.979 -1.350 7.863 1.00 97.69 279 VAL A O 1
ATOM 2182 N N . THR A 1 280 ? -20.718 -0.594 5.772 1.00 97.56 280 THR A N 1
ATOM 2183 C CA . THR A 1 280 ? -19.252 -0.638 5.815 1.00 97.56 280 THR A CA 1
ATOM 2184 C C . THR A 1 280 ? -18.700 0.464 6.710 1.00 97.56 280 THR A C 1
ATOM 2186 O O . THR A 1 280 ? -17.772 0.212 7.474 1.00 97.56 280 THR A O 1
ATOM 2189 N N . ILE A 1 281 ? -19.311 1.653 6.704 1.00 98.00 281 ILE A N 1
ATOM 2190 C CA . ILE A 1 281 ? -18.988 2.738 7.642 1.00 98.00 281 ILE A CA 1
ATOM 2191 C C . ILE A 1 281 ? -19.262 2.298 9.090 1.00 98.00 281 ILE A C 1
ATOM 2193 O O . ILE A 1 281 ? -18.429 2.529 9.968 1.00 98.00 281 ILE A O 1
ATOM 2197 N N . ALA A 1 282 ? -20.372 1.600 9.352 1.00 98.31 282 ALA A N 1
ATOM 2198 C CA . ALA A 1 282 ? -20.651 1.022 10.666 1.00 98.31 282 ALA A CA 1
ATOM 2199 C C . ALA A 1 282 ? -19.597 -0.025 11.077 1.00 98.31 282 ALA A C 1
ATOM 2201 O O . ALA A 1 282 ? -19.122 0.018 12.213 1.00 98.31 282 ALA A O 1
ATOM 2202 N N . ASN A 1 283 ? -19.169 -0.904 10.163 1.00 98.44 283 ASN A N 1
ATOM 2203 C CA . ASN A 1 283 ? -18.104 -1.883 10.420 1.00 98.44 283 ASN A CA 1
ATOM 2204 C C . ASN A 1 283 ? -16.741 -1.209 10.669 1.00 98.44 283 ASN A C 1
ATOM 2206 O O . ASN A 1 283 ? -16.039 -1.581 11.606 1.00 98.44 283 ASN A O 1
ATOM 2210 N N . LEU A 1 284 ? -16.390 -0.170 9.901 1.00 97.75 284 LEU A N 1
ATOM 2211 C CA . LEU A 1 284 ? -15.187 0.647 10.109 1.00 97.75 284 LEU A CA 1
ATOM 2212 C C . LEU A 1 284 ? -15.170 1.261 11.514 1.00 97.75 284 LEU A C 1
ATOM 2214 O O . LEU A 1 284 ? -14.207 1.086 12.258 1.00 97.75 284 LEU A O 1
ATOM 2218 N N . LEU A 1 285 ? -16.263 1.912 11.922 1.00 97.62 285 LEU A N 1
ATOM 2219 C CA . LEU A 1 285 ? -16.415 2.444 13.280 1.00 97.62 285 LEU A CA 1
ATOM 2220 C C . LEU A 1 285 ? -16.376 1.330 14.344 1.00 97.62 285 LEU A C 1
ATOM 2222 O O . LEU A 1 285 ? -15.819 1.529 15.426 1.00 97.62 285 LEU A O 1
ATOM 2226 N N . ALA A 1 286 ? -16.911 0.145 14.037 1.00 98.31 286 ALA A N 1
ATOM 2227 C CA . ALA A 1 286 ? -16.893 -1.011 14.926 1.00 98.31 286 ALA A CA 1
ATOM 2228 C C . ALA A 1 286 ? -15.495 -1.629 15.114 1.00 98.31 286 ALA A C 1
ATOM 2230 O O . ALA A 1 286 ? -15.248 -2.166 16.193 1.00 98.31 286 ALA A O 1
ATOM 2231 N N . VAL A 1 287 ? -14.556 -1.503 14.166 1.00 98.56 287 VAL A N 1
ATOM 2232 C CA . VAL A 1 287 ? -13.168 -2.001 14.323 1.00 98.56 287 VAL A CA 1
ATOM 2233 C C . VAL A 1 287 ? -12.178 -0.967 14.879 1.00 98.56 287 VAL A C 1
ATOM 2235 O O . VAL A 1 287 ? -11.041 -1.306 15.216 1.00 98.56 287 VAL A O 1
ATOM 2238 N N . LEU A 1 288 ? -12.583 0.294 15.059 1.00 98.31 288 LEU A N 1
ATOM 2239 C CA . LEU A 1 288 ? -11.740 1.306 15.707 1.00 98.31 288 LEU A CA 1
ATOM 2240 C C . LEU A 1 288 ? -11.718 1.171 17.239 1.00 98.31 288 LEU A C 1
ATOM 2242 O O . LEU A 1 288 ? -12.717 0.849 17.897 1.00 98.31 288 LEU A O 1
ATOM 2246 N N . ARG A 1 289 ? -10.561 1.482 17.833 1.00 96.69 289 ARG A N 1
ATOM 2247 C CA . ARG A 1 289 ? -10.440 1.871 19.251 1.00 96.69 289 ARG A CA 1
ATOM 2248 C C . ARG A 1 289 ? -11.075 3.251 19.473 1.00 96.69 289 ARG A C 1
ATOM 2250 O O . ARG A 1 289 ? -11.197 4.030 18.538 1.00 96.69 289 ARG A O 1
ATOM 2257 N N . GLY A 1 290 ? -11.411 3.608 20.716 1.00 94.19 290 GLY A N 1
ATOM 2258 C CA . GLY A 1 290 ? -12.038 4.911 21.023 1.00 94.19 290 GLY A CA 1
ATOM 2259 C C . GLY A 1 290 ? -11.196 6.144 20.639 1.00 94.19 290 GLY A C 1
ATOM 2260 O O . GLY A 1 290 ? -11.737 7.209 20.353 1.00 94.19 290 GLY A O 1
ATOM 2261 N N . THR A 1 291 ? -9.870 5.997 20.583 1.00 93.88 291 THR A N 1
ATOM 2262 C CA . THR A 1 291 ? -8.931 7.003 20.054 1.00 93.88 291 THR A CA 1
ATOM 2263 C C . THR A 1 291 ? -8.595 6.815 18.573 1.00 93.88 291 THR A C 1
ATOM 2265 O O . THR A 1 291 ? -8.029 7.730 17.988 1.00 93.88 291 THR A O 1
ATOM 2268 N N . GLY A 1 292 ? -8.960 5.670 17.985 1.00 95.38 292 GLY A N 1
ATOM 2269 C CA . GLY A 1 292 ? -8.604 5.231 16.635 1.00 95.38 292 GLY A CA 1
ATOM 2270 C C . GLY A 1 292 ? -9.174 6.115 15.524 1.00 95.38 292 GLY A C 1
ATOM 2271 O O . GLY A 1 292 ? -10.197 6.782 15.713 1.00 95.38 292 GLY A O 1
ATOM 2272 N N . ARG A 1 293 ? -8.530 6.112 14.352 1.00 95.25 293 ARG A N 1
ATOM 2273 C CA . ARG A 1 293 ? -8.926 6.912 13.181 1.00 95.25 293 ARG A CA 1
ATOM 2274 C C . ARG A 1 293 ? -8.839 6.130 11.871 1.00 95.25 293 ARG A C 1
ATOM 2276 O O . ARG A 1 293 ? -8.071 5.173 11.766 1.00 95.25 293 ARG A O 1
ATOM 2283 N N . VAL A 1 294 ? -9.617 6.610 10.903 1.00 91.88 294 VAL A N 1
ATOM 2284 C CA . VAL A 1 294 ? -9.432 6.421 9.457 1.00 91.88 294 VAL A CA 1
ATOM 2285 C C . VAL A 1 294 ? -8.737 7.679 8.935 1.00 91.88 294 VAL A C 1
ATOM 2287 O O . VAL A 1 294 ? -9.179 8.768 9.375 1.00 91.88 294 VAL A O 1
#

Radius of gyration: 34.87 Å; chains: 1; bounding box: 73×34×120 Å